Protein AF-A0AB74BWH3-F1 (afdb_monomer_lite)

pLDDT: mean 83.01, std 16.93, range [33.19, 96.19]

Organism: Aspergillus flavus (NCBI:txid5059)

Secondary structure (DSSP, 8-state):
---SSTTSTTS-S-HHHHHHHHHHHHHHHHHHHHHHHHHHHHHHHS-HHHHHHHHHHHHHHHHHHHT-TTTTS-HHHHHHHHHHTS-HHHHHHHHT-GGGHHHHHHHHHHHHHHHHHHHHHHHTS-----SS-HHHHHHHHHHHHHHHHHHHHHHHHHHHHTT-STHHHHHHHHHHHHHHHHHHHHHHHHTPPPPPSS--------

Sequence (206 aa):
MNRRQNTKQKAREYPSNQHEIKTFEAIATAFLILDSLALKTLQYKGDTEDAEKFEKLTKDYVDRIENDPLRNLRFTLRVSRFVSDLKLSDLLDLISRPVRTTYYWDAIYLRVNACYEAKDEEDSRYFTDDPPSDEEYAKKELRAIVEEVQKLDRHVRDADDKRYAGEKILQLKAMLGKLDGALAIACEYLGDEHKPLANWDTTDQQ

Radius of gyration: 20.0 Å; chains: 1; bounding box: 61×34×76 Å

Structure (mmCIF, N/CA/C/O backbone):
data_AF-A0AB74BWH3-F1
#
_entry.id   AF-A0AB74BWH3-F1
#
loop_
_atom_site.group_PDB
_atom_site.id
_atom_site.type_symbol
_atom_site.label_atom_id
_atom_site.label_alt_id
_atom_site.label_comp_id
_atom_site.label_asym_id
_atom_site.label_entity_id
_atom_site.label_seq_id
_atom_site.pdbx_PDB_ins_code
_atom_site.Cartn_x
_atom_site.Cartn_y
_atom_site.Cartn_z
_atom_site.occupancy
_atom_site.B_iso_or_equiv
_atom_site.auth_seq_id
_atom_site.auth_comp_id
_atom_site.auth_asym_id
_atom_site.auth_atom_id
_atom_site.pdbx_PDB_model_num
ATOM 1 N N . MET A 1 1 ? -0.143 -2.275 51.998 1.00 38.12 1 MET A N 1
ATOM 2 C CA . MET A 1 1 ? -0.154 -3.251 50.883 1.00 38.12 1 MET A CA 1
ATOM 3 C C . MET A 1 1 ? -1.354 -2.964 49.984 1.00 38.12 1 MET A C 1
ATOM 5 O O . MET A 1 1 ? -2.441 -3.375 50.336 1.00 38.12 1 MET A O 1
ATOM 9 N N . ASN A 1 2 ? -1.191 -2.246 48.866 1.00 39.94 2 ASN A N 1
ATOM 10 C CA . ASN A 1 2 ? -2.277 -1.967 47.904 1.00 39.94 2 ASN A CA 1
ATOM 11 C C . ASN A 1 2 ? -1.736 -2.030 46.466 1.00 39.94 2 ASN A C 1
ATOM 13 O O . ASN A 1 2 ? -1.577 -1.019 45.794 1.00 39.94 2 ASN A O 1
ATOM 17 N N . ARG A 1 3 ? -1.356 -3.232 46.010 1.00 38.06 3 ARG A N 1
ATOM 18 C CA . ARG A 1 3 ? -0.684 -3.422 44.707 1.00 38.06 3 ARG A CA 1
ATOM 19 C C . ARG A 1 3 ? -1.263 -4.555 43.852 1.00 38.06 3 ARG A C 1
ATOM 21 O O . ARG A 1 3 ? -0.552 -5.120 43.032 1.00 38.06 3 ARG A O 1
ATOM 28 N N . ARG A 1 4 ? -2.534 -4.930 44.053 1.00 42.22 4 ARG A N 1
ATOM 29 C CA . ARG A 1 4 ? -3.144 -6.079 43.346 1.00 42.22 4 ARG A CA 1
ATOM 30 C C . ARG A 1 4 ? -4.504 -5.835 42.680 1.00 42.22 4 ARG A C 1
ATOM 32 O O . ARG A 1 4 ? -5.093 -6.795 42.203 1.00 42.22 4 ARG A O 1
ATOM 39 N N . GLN A 1 5 ? -4.998 -4.597 42.591 1.00 41.81 5 GLN A N 1
ATOM 40 C CA . GLN A 1 5 ? -6.328 -4.342 42.004 1.00 41.81 5 GLN A CA 1
ATOM 41 C C . GLN A 1 5 ? -6.341 -3.683 40.611 1.00 41.81 5 GLN A C 1
ATOM 43 O O . GLN A 1 5 ? -7.367 -3.756 39.948 1.00 41.81 5 GLN A O 1
ATOM 48 N N . ASN A 1 6 ? -5.218 -3.174 40.085 1.00 41.81 6 ASN A N 1
ATOM 49 C CA . ASN A 1 6 ? -5.214 -2.480 38.780 1.00 41.81 6 ASN A CA 1
ATOM 50 C C . ASN A 1 6 ? -4.933 -3.355 37.544 1.00 41.81 6 ASN A C 1
ATOM 52 O O . ASN A 1 6 ? -4.977 -2.855 36.426 1.00 41.81 6 ASN A O 1
ATOM 56 N N . THR A 1 7 ? -4.679 -4.657 37.689 1.00 43.28 7 THR A N 1
ATOM 57 C CA . THR A 1 7 ? -4.380 -5.539 36.540 1.00 43.28 7 THR A CA 1
ATOM 58 C C . THR A 1 7 ? -5.598 -6.245 35.941 1.00 43.28 7 THR A C 1
ATOM 60 O O . THR A 1 7 ? -5.478 -6.827 34.870 1.00 43.28 7 THR A O 1
ATOM 63 N N . LYS A 1 8 ? -6.784 -6.171 36.564 1.00 43.62 8 LYS A N 1
ATOM 64 C CA . LYS A 1 8 ? -8.011 -6.813 36.043 1.00 43.62 8 LYS A CA 1
ATOM 65 C C . LYS A 1 8 ? -8.935 -5.890 35.236 1.00 43.62 8 LYS A C 1
ATOM 67 O O . LYS A 1 8 ? -9.913 -6.374 34.679 1.00 43.62 8 LYS A O 1
ATOM 72 N N . GLN A 1 9 ? -8.635 -4.594 35.130 1.00 41.62 9 GLN A N 1
ATOM 73 C CA . GLN A 1 9 ? -9.461 -3.645 34.365 1.00 41.62 9 GLN A CA 1
ATOM 74 C C . GLN A 1 9 ? -9.109 -3.546 32.871 1.00 41.62 9 GLN A C 1
ATOM 76 O O . GLN A 1 9 ? -9.912 -3.020 32.114 1.00 41.62 9 GLN A O 1
ATOM 81 N N . LYS A 1 10 ? -7.980 -4.110 32.415 1.00 45.25 10 LYS A N 1
ATOM 82 C CA . LYS A 1 10 ? -7.637 -4.166 30.978 1.00 45.25 10 LYS A CA 1
ATOM 83 C C . LYS A 1 10 ? -8.369 -5.265 30.185 1.00 45.25 10 LYS A C 1
ATOM 85 O O . LYS A 1 10 ? -8.183 -5.353 28.984 1.00 45.25 10 LYS A O 1
ATOM 90 N N . ALA A 1 11 ? -9.185 -6.102 30.830 1.00 41.62 11 ALA A N 1
ATOM 91 C CA . ALA A 1 11 ? -9.778 -7.298 30.217 1.00 41.62 11 ALA A CA 1
ATOM 92 C C . ALA A 1 11 ? -11.316 -7.249 30.154 1.00 41.62 11 ALA A C 1
ATOM 94 O O . ALA A 1 11 ? -11.990 -8.215 30.509 1.00 41.62 11 ALA A O 1
ATOM 95 N N . ARG A 1 12 ? -11.880 -6.104 29.754 1.00 43.78 12 ARG A N 1
ATOM 96 C CA . ARG A 1 12 ? -13.310 -5.975 29.421 1.00 43.78 12 ARG A CA 1
ATOM 97 C C . ARG A 1 12 ? -13.539 -5.096 28.189 1.00 43.78 12 ARG A C 1
ATOM 99 O O . ARG A 1 12 ? -14.506 -4.347 28.136 1.00 43.78 12 ARG A O 1
ATOM 106 N N . GLU A 1 13 ? -12.664 -5.190 27.194 1.00 46.91 13 GLU A N 1
ATOM 107 C CA . GLU A 1 13 ? -13.119 -4.915 25.831 1.00 46.91 13 GLU A CA 1
ATOM 108 C C . GLU A 1 13 ? -13.978 -6.109 25.409 1.00 46.91 13 GLU A C 1
ATOM 110 O O . GLU A 1 13 ? -13.592 -7.264 25.605 1.00 46.91 13 GLU A O 1
ATOM 115 N N . TYR A 1 14 ? -15.198 -5.838 24.946 1.00 43.91 14 TYR A N 1
ATOM 116 C CA . TYR A 1 14 ? -16.102 -6.879 24.468 1.00 43.91 14 TYR A CA 1
ATOM 117 C C . TYR A 1 14 ? -15.404 -7.685 23.358 1.00 43.91 14 TYR A C 1
ATOM 119 O O . TYR A 1 14 ? -14.711 -7.082 22.537 1.00 43.91 14 TYR A O 1
ATOM 127 N N . PRO A 1 15 ? -15.594 -9.017 23.277 1.00 52.78 15 PRO A N 1
ATOM 128 C CA . PRO A 1 15 ? -14.964 -9.853 22.249 1.00 52.78 15 PRO A CA 1
ATOM 129 C C . PRO A 1 15 ? -15.157 -9.326 20.816 1.00 52.78 15 PRO A C 1
ATOM 131 O O . PRO A 1 15 ? -14.276 -9.488 19.977 1.00 52.78 15 PRO A O 1
ATOM 134 N N . SER A 1 16 ? -16.273 -8.635 20.552 1.00 58.50 16 SER A N 1
ATOM 135 C CA . SER A 1 16 ? -16.568 -7.968 19.278 1.00 58.50 16 SER A CA 1
ATOM 136 C C . SER A 1 16 ? -15.540 -6.901 18.887 1.00 58.50 16 SER A C 1
ATOM 138 O O . SER A 1 16 ? -15.173 -6.821 17.719 1.00 58.50 16 SER A O 1
ATOM 140 N N . ASN A 1 17 ? -15.028 -6.129 19.851 1.00 72.88 17 ASN A N 1
ATOM 141 C CA . ASN A 1 17 ? -14.088 -5.037 19.585 1.00 72.88 17 ASN A CA 1
ATOM 142 C C . ASN A 1 17 ? -12.683 -5.568 19.295 1.00 72.88 17 ASN A C 1
ATOM 144 O O . ASN A 1 17 ? -11.938 -4.961 18.536 1.00 72.88 17 ASN A O 1
ATOM 148 N N . GLN A 1 18 ? -12.318 -6.726 19.854 1.00 84.25 18 GLN A N 1
ATOM 149 C CA . GLN A 1 18 ? -11.006 -7.321 19.604 1.00 84.25 18 GLN A CA 1
ATOM 150 C C . GLN A 1 18 ? -10.862 -7.791 18.150 1.00 84.25 18 GLN A C 1
ATOM 152 O O . GLN A 1 18 ? -9.780 -7.694 17.573 1.00 84.25 18 GLN A O 1
ATOM 157 N N . HIS A 1 19 ? -11.939 -8.307 17.554 1.00 88.25 19 HIS A N 1
ATOM 158 C CA . HIS A 1 19 ? -11.944 -8.682 16.141 1.00 88.25 19 HIS A CA 1
ATOM 159 C C . HIS A 1 19 ? -11.853 -7.455 15.232 1.00 88.25 19 HIS A C 1
ATOM 161 O O . HIS A 1 19 ? -11.051 -7.463 14.305 1.00 88.25 19 HIS A O 1
ATOM 167 N N . GLU A 1 20 ? -12.600 -6.396 15.545 1.00 90.62 20 GLU A N 1
ATOM 168 C CA . GLU A 1 20 ? -12.537 -5.126 14.818 1.00 90.62 20 GLU A CA 1
ATOM 169 C C . GLU A 1 20 ? -11.129 -4.506 14.869 1.00 90.62 20 GLU A C 1
ATOM 171 O O . GLU A 1 20 ? -10.563 -4.181 13.826 1.00 90.62 20 GLU A O 1
ATOM 176 N N . ILE A 1 21 ? -10.514 -4.439 16.057 1.00 92.25 21 ILE A N 1
ATOM 177 C CA . ILE A 1 21 ? -9.141 -3.935 16.224 1.00 92.25 21 ILE A CA 1
ATOM 178 C C . ILE A 1 21 ? -8.163 -4.738 15.364 1.00 92.25 21 ILE A C 1
ATOM 180 O O . ILE A 1 21 ? -7.384 -4.141 14.630 1.00 92.25 21 ILE A O 1
ATOM 184 N N . LYS A 1 22 ? -8.237 -6.075 15.378 1.00 94.06 22 LYS A N 1
ATOM 185 C CA . LYS A 1 22 ? -7.363 -6.921 14.547 1.00 94.06 22 LYS A CA 1
ATOM 186 C C . LYS A 1 22 ? -7.545 -6.685 13.050 1.00 94.06 22 LYS A C 1
ATOM 188 O O . LYS A 1 22 ? -6.567 -6.731 12.305 1.00 94.06 22 LYS A O 1
ATOM 193 N N . THR A 1 23 ? -8.773 -6.442 12.598 1.00 94.56 23 THR A N 1
ATOM 194 C CA . THR A 1 23 ? -9.023 -6.088 11.196 1.00 94.56 23 THR A CA 1
ATOM 195 C C . THR A 1 23 ? -8.384 -4.734 10.868 1.00 94.56 23 THR A C 1
ATOM 197 O O . THR A 1 23 ? -7.711 -4.617 9.845 1.00 94.56 23 THR A O 1
ATOM 200 N N . PHE A 1 24 ? -8.480 -3.733 11.749 1.00 94.19 24 PHE A N 1
ATOM 201 C CA . PHE A 1 24 ? -7.798 -2.447 11.547 1.00 94.19 24 PHE A CA 1
ATOM 202 C C . PHE A 1 24 ? -6.275 -2.553 11.601 1.00 94.19 24 PHE A C 1
ATOM 204 O O . PHE A 1 24 ? -5.603 -1.919 10.791 1.00 94.19 24 PHE A O 1
ATOM 211 N N . GLU A 1 25 ? -5.722 -3.377 12.491 1.00 96.19 25 GLU A N 1
ATOM 212 C CA . GLU A 1 25 ? -4.290 -3.685 12.518 1.00 96.19 25 GLU A CA 1
ATOM 213 C C . GLU A 1 25 ? -3.834 -4.300 11.186 1.00 96.19 25 GLU A C 1
ATOM 215 O O . GLU A 1 25 ? -2.784 -3.935 10.655 1.00 96.19 25 GLU A O 1
ATOM 220 N N . ALA A 1 26 ? -4.628 -5.197 10.598 1.00 95.75 26 ALA A N 1
ATOM 221 C CA . ALA A 1 26 ? -4.304 -5.805 9.311 1.00 95.75 26 ALA A CA 1
ATOM 222 C C . ALA A 1 26 ? -4.324 -4.780 8.159 1.00 95.75 26 ALA A C 1
ATOM 224 O O . ALA A 1 26 ? -3.380 -4.731 7.368 1.00 95.75 26 ALA A O 1
ATOM 225 N N . ILE A 1 27 ? -5.341 -3.910 8.110 1.00 95.31 27 ILE A N 1
ATOM 226 C CA . ILE A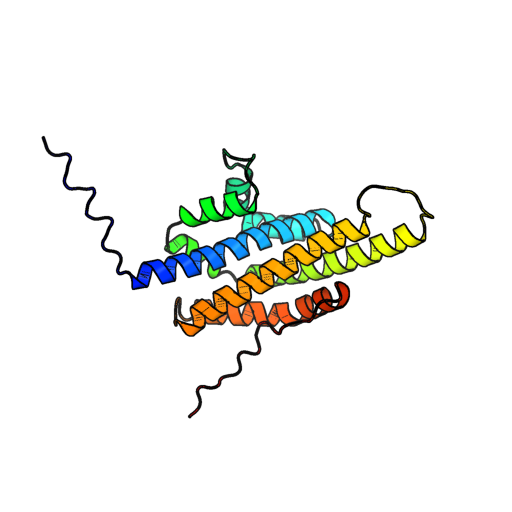 1 27 ? -5.424 -2.807 7.134 1.00 95.31 27 ILE A CA 1
ATOM 227 C C . ILE A 1 27 ? -4.231 -1.853 7.305 1.00 95.31 27 ILE A C 1
ATOM 229 O O . ILE A 1 27 ? -3.559 -1.512 6.332 1.00 95.31 27 ILE A O 1
ATOM 233 N N . ALA A 1 28 ? -3.927 -1.447 8.541 1.00 94.88 28 ALA A N 1
A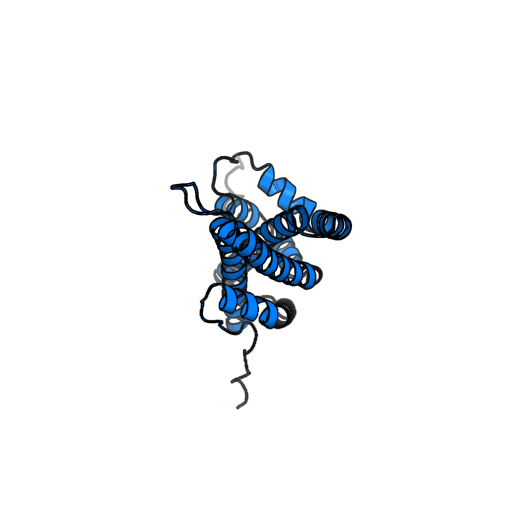TOM 234 C CA . ALA A 1 28 ? -2.819 -0.543 8.833 1.00 94.88 28 ALA A CA 1
ATOM 235 C C . ALA A 1 28 ? -1.453 -1.158 8.496 1.00 94.88 28 ALA A C 1
ATOM 237 O O . ALA A 1 28 ? -0.576 -0.469 7.975 1.00 94.88 28 ALA A O 1
ATOM 238 N N . THR A 1 29 ? -1.284 -2.459 8.739 1.00 96.12 29 THR A N 1
ATOM 239 C CA . THR A 1 29 ? -0.075 -3.201 8.359 1.00 96.12 29 THR A CA 1
ATOM 240 C C . THR A 1 29 ? 0.135 -3.160 6.848 1.00 96.12 29 THR A C 1
ATOM 242 O O . THR A 1 29 ? 1.227 -2.801 6.409 1.00 96.12 29 THR A O 1
ATOM 245 N N . ALA A 1 30 ? -0.901 -3.467 6.060 1.00 95.38 30 ALA A N 1
ATOM 246 C CA . ALA A 1 30 ? -0.820 -3.421 4.600 1.00 95.38 30 ALA A CA 1
ATOM 247 C C . ALA A 1 30 ? -0.467 -2.008 4.102 1.00 95.38 30 ALA A C 1
ATOM 249 O O . ALA A 1 30 ? 0.428 -1.848 3.274 1.00 95.38 30 ALA A O 1
ATOM 250 N N . PHE A 1 31 ? -1.086 -0.969 4.673 1.00 94.25 31 PHE A N 1
ATOM 251 C CA . PHE A 1 31 ? -0.758 0.417 4.336 1.00 94.25 31 PHE A CA 1
ATOM 252 C C . PHE A 1 31 ? 0.695 0.784 4.606 1.00 94.25 31 PHE A C 1
ATOM 254 O O . PHE A 1 31 ? 1.330 1.379 3.747 1.00 94.25 31 PHE A O 1
ATOM 261 N N . LEU A 1 32 ? 1.242 0.438 5.771 1.00 94.56 32 LEU A N 1
ATOM 262 C CA . LEU A 1 32 ? 2.620 0.807 6.108 1.00 94.56 32 LEU A CA 1
ATOM 263 C C . LEU A 1 32 ? 3.653 0.050 5.265 1.00 94.56 32 LEU A C 1
ATOM 265 O O . LEU A 1 32 ? 4.735 0.575 4.991 1.00 94.56 32 LEU A O 1
ATOM 269 N N . ILE A 1 33 ? 3.330 -1.169 4.827 1.00 95.19 33 ILE A N 1
ATOM 270 C CA . ILE A 1 33 ? 4.168 -1.892 3.867 1.00 95.19 33 ILE A CA 1
ATOM 271 C C . ILE A 1 33 ? 4.094 -1.211 2.496 1.00 95.19 33 ILE A C 1
ATOM 273 O O . ILE A 1 33 ? 5.144 -0.946 1.910 1.00 95.19 33 ILE A O 1
ATOM 277 N N . LEU A 1 34 ? 2.892 -0.868 2.019 1.00 94.69 34 LEU A N 1
ATOM 278 C CA . LEU A 1 34 ? 2.707 -0.119 0.772 1.00 94.69 34 LEU A CA 1
ATOM 279 C C . LEU A 1 34 ? 3.398 1.247 0.808 1.00 94.69 34 LEU A C 1
ATOM 281 O O . LEU A 1 34 ? 4.061 1.601 -0.1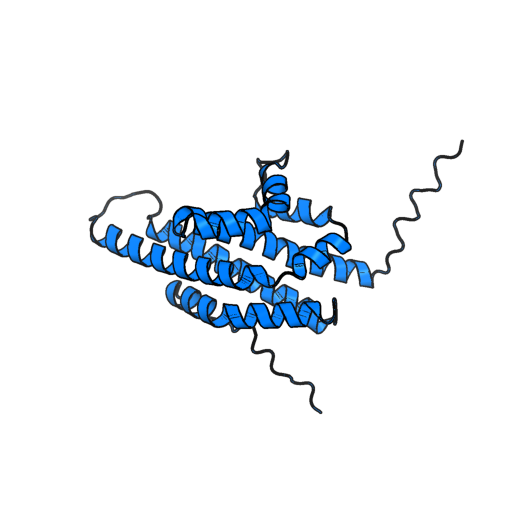59 1.00 94.69 34 LEU A O 1
ATOM 285 N N . ASP A 1 35 ? 3.324 1.970 1.926 1.00 94.50 35 ASP A N 1
ATOM 286 C CA . ASP A 1 35 ? 4.029 3.238 2.135 1.00 94.50 35 ASP A CA 1
ATOM 287 C C . ASP A 1 35 ? 5.542 3.051 1.963 1.00 94.50 35 ASP A C 1
ATOM 289 O O . ASP A 1 35 ? 6.185 3.797 1.228 1.00 94.50 35 ASP A O 1
ATOM 293 N N . SER A 1 36 ? 6.123 2.007 2.559 1.00 93.94 36 SER A N 1
ATOM 294 C CA . SER A 1 36 ? 7.552 1.724 2.384 1.00 93.94 36 SER A CA 1
ATOM 295 C C . SER A 1 36 ? 7.910 1.353 0.940 1.00 93.94 36 SER A C 1
ATOM 297 O O . SER A 1 36 ? 8.942 1.797 0.432 1.00 93.94 36 SER A O 1
ATOM 299 N N . LEU A 1 37 ? 7.080 0.550 0.267 1.00 94.31 37 LEU A N 1
ATOM 300 C CA . LEU A 1 37 ? 7.309 0.144 -1.124 1.00 94.31 37 LEU A CA 1
ATOM 301 C C . LEU A 1 37 ? 7.186 1.328 -2.092 1.00 94.31 37 LEU A C 1
ATOM 303 O O . LEU A 1 37 ? 8.028 1.481 -2.980 1.00 94.31 37 LEU A O 1
ATOM 307 N N . ALA A 1 38 ? 6.178 2.179 -1.906 1.00 94.62 38 ALA A N 1
ATOM 308 C CA . ALA A 1 38 ? 5.962 3.370 -2.714 1.00 94.62 38 ALA A CA 1
ATOM 309 C C . ALA A 1 38 ? 7.098 4.379 -2.522 1.00 94.62 38 ALA A C 1
ATOM 311 O O . ALA A 1 38 ? 7.679 4.820 -3.510 1.00 94.62 38 ALA A O 1
ATOM 312 N N . LEU A 1 39 ? 7.497 4.660 -1.276 1.00 94.31 39 LEU A N 1
ATOM 313 C CA . LEU A 1 39 ? 8.602 5.578 -0.992 1.00 94.31 39 LEU A CA 1
ATOM 314 C C . LEU A 1 39 ? 9.909 5.113 -1.648 1.00 94.31 39 LEU A C 1
ATOM 316 O O . LEU A 1 39 ? 10.558 5.896 -2.336 1.00 94.31 39 LEU A O 1
ATOM 320 N N . LYS A 1 40 ? 10.261 3.828 -1.509 1.00 93.25 40 LYS A N 1
ATOM 321 C CA . LYS A 1 40 ? 11.451 3.258 -2.164 1.00 93.25 40 LYS A CA 1
ATOM 322 C C . LYS A 1 40 ? 11.380 3.353 -3.682 1.00 93.25 40 LYS A C 1
ATOM 324 O O . 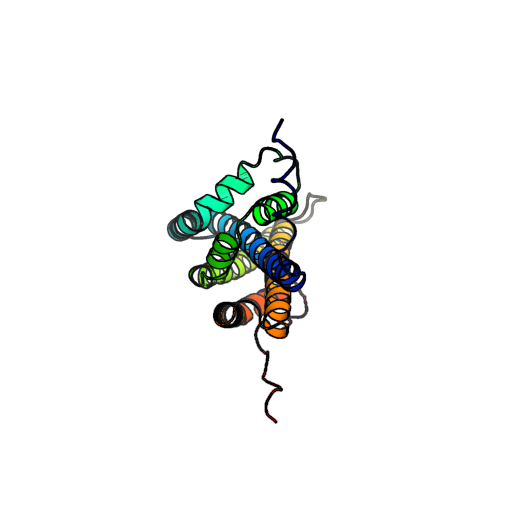LYS A 1 40 ? 12.382 3.634 -4.327 1.00 93.25 40 LYS A O 1
ATOM 329 N N . THR A 1 41 ? 10.199 3.121 -4.249 1.00 94.12 41 THR A N 1
ATOM 330 C CA . THR A 1 41 ? 9.989 3.211 -5.697 1.00 94.12 41 THR A CA 1
ATOM 331 C C . THR A 1 41 ? 10.169 4.642 -6.194 1.00 94.12 41 THR A C 1
ATOM 333 O O . THR A 1 41 ? 10.892 4.857 -7.163 1.00 94.12 41 THR A O 1
ATOM 336 N N . LEU A 1 42 ? 9.575 5.620 -5.508 1.00 93.88 42 LEU A N 1
ATOM 337 C CA . LEU A 1 42 ? 9.713 7.038 -5.840 1.00 93.88 42 LEU A CA 1
ATOM 338 C C . LEU A 1 42 ? 11.167 7.506 -5.708 1.00 93.88 42 LEU A C 1
ATOM 340 O O . LEU A 1 42 ? 11.663 8.188 -6.592 1.00 93.88 42 LEU A O 1
ATOM 344 N N . GLN A 1 43 ? 11.884 7.078 -4.668 1.00 93.19 43 GLN A N 1
ATOM 345 C CA . GLN A 1 43 ? 13.309 7.391 -4.507 1.00 93.19 43 GLN A CA 1
ATOM 346 C C . GLN A 1 43 ? 14.196 6.760 -5.591 1.00 93.19 43 GLN A C 1
ATOM 348 O O . GLN A 1 43 ? 15.268 7.283 -5.884 1.00 93.19 43 GLN A O 1
ATOM 353 N N . TYR A 1 44 ? 13.778 5.629 -6.162 1.00 89.56 44 TYR A N 1
ATOM 354 C CA . TYR A 1 44 ? 14.545 4.915 -7.179 1.00 89.56 44 TYR A CA 1
ATOM 355 C C . TYR A 1 44 ? 14.262 5.403 -8.611 1.00 89.56 44 TYR A C 1
ATOM 357 O O . TYR A 1 44 ? 15.193 5.509 -9.407 1.00 89.56 44 TYR A O 1
ATOM 365 N N . LYS A 1 45 ? 12.996 5.678 -8.955 1.00 88.31 45 LYS A N 1
ATOM 366 C CA . LYS A 1 45 ? 12.549 5.985 -10.334 1.00 88.31 45 LYS A CA 1
ATOM 367 C C . LYS A 1 45 ? 11.627 7.204 -10.454 1.00 88.31 45 LYS A C 1
ATOM 369 O O . LYS A 1 45 ? 11.299 7.589 -11.571 1.00 88.31 45 LYS A O 1
ATOM 374 N N . GLY A 1 46 ? 11.162 7.768 -9.342 1.00 87.25 46 GLY A N 1
ATOM 375 C CA . GLY A 1 46 ? 10.247 8.911 -9.331 1.00 87.25 46 GLY A CA 1
ATOM 376 C C . GLY A 1 46 ? 10.961 10.263 -9.345 1.00 87.25 46 GLY A C 1
ATOM 377 O O . GLY A 1 46 ? 12.190 10.345 -9.313 1.00 87.25 46 GLY A O 1
ATOM 378 N N . ASP A 1 47 ? 10.168 11.335 -9.369 1.00 90.88 47 ASP A N 1
ATOM 379 C CA . ASP A 1 47 ? 10.671 12.694 -9.169 1.00 90.88 47 ASP A CA 1
ATOM 380 C C . ASP A 1 47 ? 11.099 12.890 -7.703 1.00 90.88 47 ASP A C 1
ATOM 382 O O . ASP A 1 47 ? 10.408 12.466 -6.770 1.00 90.88 47 ASP A O 1
ATOM 386 N N . THR A 1 48 ? 12.229 13.570 -7.503 1.00 92.62 48 THR A N 1
ATOM 387 C CA . THR A 1 48 ? 12.721 13.978 -6.179 1.00 92.62 48 THR A CA 1
ATOM 388 C C . THR A 1 48 ? 11.650 14.731 -5.383 1.00 92.62 48 THR A C 1
ATOM 390 O O . THR A 1 48 ? 11.479 14.473 -4.193 1.00 92.62 48 THR A O 1
ATOM 393 N N . GLU A 1 49 ? 10.902 15.637 -6.019 1.00 93.06 49 GLU A N 1
ATOM 394 C CA . GLU A 1 49 ? 9.874 16.436 -5.347 1.00 93.06 49 GLU A CA 1
ATOM 395 C C . GLU A 1 49 ? 8.729 15.557 -4.822 1.00 93.06 49 GLU A C 1
ATOM 397 O O . GLU A 1 49 ? 8.269 15.735 -3.688 1.00 93.06 49 GLU A O 1
ATOM 402 N N . ASP A 1 50 ? 8.286 14.582 -5.614 1.00 90.19 50 ASP A N 1
ATOM 403 C CA . ASP A 1 50 ? 7.211 13.669 -5.222 1.00 90.19 50 ASP A CA 1
ATOM 404 C C . ASP A 1 50 ? 7.675 12.683 -4.149 1.00 90.19 50 ASP A C 1
ATOM 406 O O . ASP A 1 50 ? 6.938 12.433 -3.189 1.00 90.19 50 ASP A O 1
ATOM 410 N N . ALA A 1 51 ? 8.918 12.199 -4.239 1.00 93.06 51 ALA A N 1
ATOM 411 C CA . ALA A 1 51 ? 9.536 11.393 -3.192 1.00 93.06 51 ALA A CA 1
ATOM 412 C C . ALA A 1 51 ? 9.599 12.157 -1.856 1.00 93.06 51 ALA A C 1
ATOM 414 O O . ALA A 1 51 ? 9.190 11.621 -0.826 1.00 93.06 51 ALA A O 1
ATOM 415 N N . GLU A 1 52 ? 10.026 13.424 -1.862 1.00 94.31 52 GLU A N 1
ATOM 416 C CA . GLU A 1 52 ? 10.078 14.261 -0.656 1.00 94.31 52 GLU A CA 1
ATOM 417 C C . GLU A 1 52 ? 8.690 14.569 -0.080 1.00 94.31 52 GLU A C 1
ATOM 419 O O . GLU A 1 52 ? 8.502 14.576 1.144 1.00 94.31 52 GLU A O 1
ATOM 424 N N . LYS A 1 53 ? 7.705 14.870 -0.937 1.00 92.62 53 LYS A N 1
ATOM 425 C CA . LYS A 1 53 ? 6.316 15.090 -0.503 1.00 92.62 53 LYS A CA 1
ATOM 426 C C . LYS A 1 53 ? 5.760 13.835 0.153 1.00 92.62 53 LYS A C 1
ATOM 428 O O . LYS A 1 53 ? 5.154 13.934 1.221 1.00 92.62 53 LYS A O 1
ATOM 433 N N . PHE A 1 54 ? 5.980 12.675 -0.459 1.00 93.50 54 PHE A N 1
ATOM 434 C CA . PHE A 1 54 ? 5.506 11.410 0.076 1.00 93.50 54 PHE A CA 1
ATOM 435 C C . PHE A 1 54 ? 6.222 11.035 1.376 1.00 93.50 54 PHE A C 1
ATOM 437 O O . PHE A 1 54 ? 5.554 10.684 2.349 1.00 93.50 54 PHE A O 1
ATOM 444 N N . GLU A 1 55 ? 7.544 11.221 1.452 1.00 93.44 55 GLU A N 1
ATOM 445 C CA . GLU A 1 55 ? 8.311 11.000 2.681 1.00 93.44 55 GLU A CA 1
ATOM 446 C C . GLU A 1 55 ? 7.728 11.817 3.838 1.00 93.44 55 GLU A C 1
ATOM 448 O O . GLU A 1 55 ? 7.448 11.264 4.899 1.00 93.44 55 GLU A O 1
ATOM 453 N N . LYS A 1 56 ? 7.449 13.112 3.631 1.00 92.06 56 LYS A N 1
ATOM 454 C CA . LYS A 1 56 ? 6.839 13.980 4.657 1.00 92.06 56 LYS A CA 1
ATOM 455 C C . LYS A 1 56 ? 5.486 13.455 5.153 1.00 92.06 56 LYS A C 1
ATOM 457 O O . LYS A 1 56 ? 5.160 13.656 6.322 1.00 92.06 56 LYS A O 1
ATOM 462 N N . LEU A 1 57 ? 4.705 12.779 4.306 1.00 88.50 57 LEU A N 1
ATOM 463 C CA . LEU A 1 57 ? 3.406 12.208 4.684 1.00 88.50 57 LEU A CA 1
ATOM 464 C C . LEU A 1 57 ? 3.534 10.950 5.555 1.00 88.50 57 LEU A C 1
ATOM 466 O O . LEU A 1 57 ? 2.657 10.702 6.389 1.00 88.50 57 LEU A O 1
ATOM 470 N N . THR A 1 58 ? 4.592 10.159 5.358 1.00 89.56 58 THR A N 1
ATOM 471 C CA . THR A 1 58 ? 4.771 8.840 5.991 1.00 89.56 58 THR A CA 1
ATOM 472 C C . THR A 1 58 ? 5.859 8.816 7.070 1.00 89.56 58 THR A C 1
ATOM 474 O O . THR A 1 58 ? 5.988 7.815 7.782 1.00 89.56 58 THR A O 1
ATOM 477 N N . LYS A 1 59 ? 6.623 9.908 7.207 1.00 86.88 59 LYS A N 1
ATOM 478 C CA . LYS A 1 59 ? 7.861 10.010 7.990 1.00 86.88 59 LYS A CA 1
ATOM 479 C C . LYS A 1 59 ? 7.766 9.421 9.390 1.00 86.88 59 LYS A C 1
ATOM 481 O O . LYS A 1 59 ? 8.519 8.515 9.725 1.00 86.88 59 LYS A O 1
ATOM 486 N N . ASP A 1 60 ? 6.806 9.882 10.188 1.00 87.31 60 ASP A N 1
ATOM 487 C CA . ASP A 1 60 ? 6.709 9.505 11.603 1.00 87.31 60 ASP A CA 1
ATOM 488 C C . ASP A 1 60 ? 6.547 7.994 11.819 1.00 87.31 60 ASP A C 1
ATOM 490 O O . ASP A 1 60 ? 7.055 7.446 12.801 1.00 87.31 60 ASP A O 1
ATOM 494 N N . TYR A 1 61 ? 5.839 7.314 10.915 1.00 87.62 61 TYR A N 1
ATOM 495 C CA . TYR A 1 61 ? 5.612 5.874 10.995 1.00 87.62 61 TYR A CA 1
ATOM 496 C C . TYR A 1 61 ? 6.795 5.090 10.424 1.00 87.62 61 TYR A C 1
ATOM 498 O O . TYR A 1 61 ? 7.301 4.176 11.082 1.00 87.62 61 TYR A O 1
ATOM 506 N N . VAL A 1 62 ? 7.267 5.470 9.233 1.00 85.88 62 VAL A N 1
ATOM 507 C CA . VAL A 1 62 ? 8.375 4.790 8.547 1.00 85.88 62 VAL A CA 1
ATOM 508 C C . VAL A 1 62 ? 9.664 4.901 9.361 1.00 85.88 62 VAL A C 1
ATOM 510 O O . VAL A 1 62 ? 10.281 3.873 9.642 1.00 85.88 62 VAL A O 1
ATOM 513 N N . ASP A 1 63 ? 10.005 6.094 9.860 1.00 87.81 63 ASP A N 1
ATOM 514 C CA . ASP A 1 63 ? 11.218 6.322 10.653 1.00 87.81 63 ASP A CA 1
ATOM 515 C C . ASP A 1 63 ? 11.228 5.440 11.912 1.00 87.81 63 ASP A C 1
ATOM 517 O O . ASP A 1 63 ? 12.260 4.876 12.280 1.00 87.81 63 ASP A O 1
ATOM 521 N N . ARG A 1 64 ? 10.082 5.264 12.581 1.00 88.12 64 ARG A N 1
ATOM 522 C CA . ARG A 1 64 ? 9.990 4.407 13.776 1.00 88.12 64 ARG A CA 1
ATOM 523 C C . ARG A 1 64 ? 10.173 2.929 13.447 1.00 88.12 64 ARG A C 1
ATOM 525 O O . ARG A 1 64 ? 10.853 2.232 14.198 1.00 88.12 64 ARG A O 1
ATOM 532 N N . ILE A 1 65 ? 9.602 2.455 12.340 1.00 90.06 65 ILE A N 1
ATOM 533 C CA . ILE A 1 65 ? 9.735 1.057 11.906 1.00 90.06 65 ILE A CA 1
ATOM 534 C C . ILE A 1 65 ? 11.173 0.766 11.464 1.00 90.06 65 ILE A C 1
ATOM 536 O O . ILE A 1 65 ? 11.732 -0.282 11.804 1.00 90.06 65 ILE A O 1
ATOM 540 N N . GLU A 1 66 ? 11.795 1.677 10.717 1.00 84.75 66 GLU A N 1
ATOM 541 C CA . GLU A 1 66 ? 13.177 1.534 10.256 1.00 84.75 66 GLU A CA 1
ATOM 542 C C . GLU A 1 66 ? 14.182 1.581 11.406 1.00 84.75 66 GLU A C 1
ATOM 544 O O . GLU A 1 66 ? 15.159 0.826 11.407 1.00 84.75 66 GLU A O 1
ATOM 549 N N . ASN A 1 67 ? 13.899 2.393 12.426 1.00 85.81 67 ASN A N 1
ATOM 550 C CA . ASN A 1 67 ? 14.727 2.499 13.618 1.00 85.81 67 ASN A CA 1
ATOM 551 C C . ASN A 1 67 ? 14.368 1.502 14.736 1.00 85.81 67 ASN A C 1
ATOM 553 O O . ASN A 1 67 ? 14.946 1.606 15.819 1.00 85.81 67 ASN A O 1
ATOM 557 N N . ASP A 1 68 ? 13.494 0.517 14.481 1.00 85.06 68 ASP A N 1
ATOM 558 C CA . ASP A 1 68 ? 13.126 -0.526 15.451 1.00 85.06 68 ASP A CA 1
ATOM 559 C C . ASP A 1 68 ? 14.392 -1.196 16.031 1.00 85.06 68 ASP A C 1
ATOM 561 O O . ASP A 1 68 ? 15.270 -1.606 15.266 1.00 85.06 68 ASP A O 1
ATOM 565 N N . PRO A 1 69 ? 14.515 -1.347 17.363 1.00 84.81 69 PRO A N 1
ATOM 566 C CA . PRO A 1 69 ? 15.666 -1.996 17.998 1.00 84.81 69 PRO A CA 1
ATOM 567 C C . PRO A 1 69 ? 15.965 -3.415 17.486 1.00 84.81 69 PRO A C 1
ATOM 569 O O . PRO A 1 69 ? 17.089 -3.898 17.601 1.00 84.81 69 PRO A O 1
ATOM 572 N N . LEU A 1 70 ? 14.975 -4.092 16.904 1.00 87.06 70 LEU A N 1
ATOM 573 C CA . LEU A 1 70 ? 15.064 -5.438 16.350 1.00 87.06 70 LEU A CA 1
ATOM 574 C C . LEU A 1 70 ? 15.179 -5.415 14.817 1.00 87.06 70 LEU A C 1
ATOM 576 O O . LEU A 1 70 ? 14.499 -6.176 14.126 1.00 87.06 70 LEU A O 1
ATOM 580 N N . ARG A 1 71 ? 16.081 -4.584 14.274 1.00 83.81 71 ARG A N 1
ATOM 581 C CA . ARG A 1 71 ? 16.341 -4.446 12.819 1.00 83.81 71 ARG A CA 1
ATOM 582 C C . ARG A 1 71 ? 16.639 -5.762 12.096 1.00 83.81 71 ARG A C 1
ATOM 584 O O . ARG A 1 71 ? 16.384 -5.862 10.901 1.00 83.81 71 ARG A O 1
ATOM 591 N N . ASN A 1 72 ? 17.130 -6.766 12.823 1.00 86.06 72 ASN A N 1
ATOM 592 C CA . ASN A 1 72 ? 17.414 -8.105 12.299 1.00 86.06 72 ASN A CA 1
ATOM 593 C C . ASN A 1 72 ? 16.143 -8.904 11.950 1.00 86.06 72 ASN A C 1
ATOM 595 O O . ASN A 1 72 ? 16.221 -9.908 11.244 1.00 86.06 72 ASN A O 1
ATOM 599 N N . LEU A 1 73 ? 14.969 -8.494 12.443 1.00 88.44 73 LEU A N 1
ATOM 600 C CA . LEU A 1 73 ? 13.694 -9.094 12.058 1.00 88.44 73 LEU A CA 1
ATOM 601 C C . LEU A 1 73 ? 13.268 -8.631 10.662 1.00 88.44 73 LEU A C 1
ATOM 603 O O . LEU A 1 73 ? 13.503 -7.488 10.252 1.00 88.44 73 LEU A O 1
ATOM 607 N N . ARG A 1 74 ? 12.547 -9.515 9.959 1.00 89.88 74 ARG A N 1
ATOM 608 C CA . ARG A 1 74 ? 11.903 -9.196 8.676 1.00 89.88 74 ARG A CA 1
ATOM 609 C C . ARG A 1 74 ? 11.062 -7.926 8.815 1.00 89.88 74 ARG A C 1
ATOM 611 O O . ARG A 1 74 ? 10.359 -7.760 9.809 1.00 89.88 74 ARG A O 1
ATOM 618 N N . PHE A 1 75 ? 11.113 -7.058 7.804 1.00 89.06 75 PHE A N 1
ATOM 619 C CA . PHE A 1 75 ? 10.424 -5.763 7.822 1.00 89.06 75 PHE A CA 1
ATOM 620 C C . PHE A 1 75 ? 8.931 -5.897 8.152 1.00 89.06 75 PHE A C 1
ATOM 622 O O . PHE A 1 75 ? 8.445 -5.219 9.047 1.00 89.06 75 PHE A O 1
ATOM 629 N N . THR A 1 76 ? 8.237 -6.855 7.534 1.00 90.44 76 THR A N 1
ATOM 630 C CA . THR A 1 76 ? 6.812 -7.120 7.793 1.00 90.44 76 THR A CA 1
ATOM 631 C C . THR A 1 76 ? 6.516 -7.450 9.259 1.00 90.44 76 THR A C 1
ATOM 633 O O . THR A 1 76 ? 5.535 -6.961 9.806 1.00 90.44 76 THR A O 1
ATOM 636 N N . LEU A 1 77 ? 7.394 -8.197 9.940 1.00 90.81 77 LEU A N 1
ATOM 637 C CA . LEU A 1 77 ? 7.248 -8.492 11.371 1.00 90.81 77 LEU A CA 1
ATOM 638 C C . LEU A 1 77 ? 7.447 -7.248 12.242 1.00 90.81 77 LEU A C 1
ATOM 640 O O . LEU A 1 77 ? 6.787 -7.114 13.271 1.00 90.81 77 LEU A O 1
ATOM 644 N N . ARG A 1 78 ? 8.351 -6.344 11.846 1.00 93.56 78 ARG A N 1
ATOM 645 C CA . ARG A 1 78 ? 8.533 -5.057 12.532 1.00 93.56 78 ARG A CA 1
ATOM 646 C C . ARG A 1 78 ? 7.301 -4.170 12.374 1.00 93.56 78 ARG A C 1
ATOM 648 O O . ARG A 1 78 ? 6.831 -3.638 13.372 1.00 93.56 78 ARG A O 1
ATOM 655 N N . VAL A 1 79 ? 6.730 -4.099 11.168 1.00 94.00 79 VAL A N 1
ATOM 656 C CA . VAL A 1 79 ? 5.465 -3.386 10.922 1.00 94.00 79 VAL A CA 1
ATOM 657 C C . VAL A 1 79 ? 4.346 -3.957 11.792 1.00 94.00 79 VAL A C 1
ATOM 659 O O . VAL A 1 79 ? 3.718 -3.202 12.523 1.00 94.00 79 VAL A O 1
ATOM 662 N N . SER A 1 80 ? 4.125 -5.276 11.787 1.00 93.25 80 SER A N 1
ATOM 663 C CA . SER A 1 80 ? 3.048 -5.879 12.588 1.00 93.25 80 SER A CA 1
ATOM 664 C C . SER A 1 80 ? 3.201 -5.610 14.086 1.00 93.25 80 SER A C 1
ATOM 666 O O . SER A 1 80 ? 2.215 -5.318 14.755 1.00 93.25 80 SER A O 1
ATOM 668 N N . ARG A 1 81 ? 4.430 -5.668 14.618 1.00 92.50 81 ARG A N 1
ATOM 669 C CA . ARG A 1 81 ? 4.703 -5.326 16.023 1.00 92.50 81 ARG A CA 1
ATOM 670 C C . ARG A 1 81 ? 4.405 -3.857 16.307 1.00 92.50 81 ARG A C 1
ATOM 672 O O . ARG A 1 81 ? 3.681 -3.566 17.252 1.00 92.50 81 ARG A O 1
ATOM 679 N N . PHE A 1 82 ? 4.910 -2.960 15.461 1.00 93.81 82 PHE A N 1
ATOM 680 C CA . PHE A 1 82 ? 4.643 -1.530 15.569 1.00 93.81 82 PHE A CA 1
ATOM 681 C C . PHE A 1 82 ? 3.137 -1.236 15.584 1.00 93.81 82 PHE A C 1
ATOM 683 O O . PHE A 1 82 ? 2.658 -0.520 16.456 1.00 93.81 82 PHE A O 1
ATOM 690 N N . VAL A 1 83 ? 2.389 -1.840 14.659 1.00 95.00 83 VAL A N 1
ATOM 691 C CA . VAL A 1 83 ? 0.940 -1.661 14.534 1.00 95.00 83 VAL A CA 1
ATOM 692 C C . VAL A 1 83 ? 0.190 -2.198 15.754 1.00 95.00 83 VAL A C 1
ATOM 694 O O . VAL A 1 83 ? -0.723 -1.529 16.225 1.00 95.00 83 VAL A O 1
ATOM 697 N N . SER A 1 84 ? 0.598 -3.342 16.314 1.00 93.31 84 SER A N 1
ATOM 698 C CA . SER A 1 84 ? -0.039 -3.909 17.517 1.00 93.31 84 SER A CA 1
ATOM 699 C C . SER A 1 84 ? 0.126 -3.055 18.781 1.00 93.31 84 SER A C 1
ATOM 701 O O . SER A 1 84 ? -0.618 -3.221 19.747 1.00 93.31 84 SER A O 1
ATOM 703 N N . ASP A 1 85 ? 1.095 -2.135 18.781 1.00 92.62 85 ASP A N 1
ATOM 704 C CA . ASP A 1 85 ? 1.323 -1.192 19.878 1.00 92.62 85 ASP A CA 1
ATOM 705 C C . ASP A 1 85 ? 0.544 0.129 19.694 1.00 92.62 85 ASP A C 1
ATOM 707 O O . ASP A 1 85 ? 0.518 0.966 20.606 1.00 92.62 85 ASP A O 1
ATOM 711 N N . LEU A 1 86 ? -0.095 0.341 18.535 1.00 92.25 86 LEU A N 1
ATOM 712 C CA . LEU A 1 86 ? -0.878 1.544 18.253 1.00 92.25 86 LEU A CA 1
ATOM 713 C C . LEU A 1 86 ? -2.212 1.540 18.999 1.00 92.25 86 LEU A C 1
ATOM 715 O O . LEU A 1 86 ? -2.851 0.511 19.217 1.00 92.25 86 LEU A O 1
ATOM 719 N N . LYS A 1 87 ? -2.681 2.737 19.362 1.00 92.69 87 LYS A N 1
ATOM 720 C CA . LYS A 1 87 ? -4.040 2.898 19.884 1.00 92.69 87 LYS A CA 1
ATOM 721 C C . LYS A 1 87 ? -5.036 2.850 18.734 1.00 92.69 87 LYS A C 1
ATOM 723 O O . LYS A 1 87 ? -4.725 3.238 17.611 1.00 92.69 87 LYS A O 1
ATOM 728 N N . LEU A 1 88 ? -6.284 2.505 19.049 1.00 90.31 88 LEU A N 1
ATOM 729 C CA . LEU A 1 88 ? -7.380 2.518 18.078 1.00 90.31 88 LEU A CA 1
ATOM 730 C C . LEU A 1 88 ? -7.505 3.859 17.332 1.00 90.31 88 LEU A C 1
ATOM 732 O O . LEU A 1 88 ? -7.749 3.862 16.132 1.00 90.31 88 LEU A O 1
ATOM 736 N N . SER A 1 89 ? -7.301 4.995 18.008 1.00 89.50 89 SER A N 1
ATOM 737 C CA . SER A 1 89 ? -7.314 6.315 17.360 1.00 89.50 89 SER A CA 1
ATOM 738 C C . SER A 1 89 ? -6.262 6.446 16.260 1.00 89.50 89 SER A C 1
ATOM 740 O O . SER A 1 89 ? -6.551 7.007 15.209 1.00 89.50 89 SER A O 1
ATOM 742 N N . ASP A 1 90 ? -5.068 5.908 16.499 1.00 90.62 90 ASP A N 1
ATOM 743 C CA . ASP A 1 90 ? -3.931 6.009 15.586 1.00 90.62 90 ASP A CA 1
ATOM 744 C C . ASP A 1 90 ? -4.129 5.058 14.398 1.00 90.62 90 ASP A C 1
ATOM 746 O O . ASP A 1 90 ? -3.875 5.430 13.256 1.00 90.62 90 ASP A O 1
ATOM 750 N N . LEU A 1 91 ? -4.683 3.863 14.649 1.00 92.19 91 LEU A N 1
ATOM 751 C CA . LEU A 1 91 ? -5.122 2.940 13.598 1.00 92.19 91 LEU A CA 1
ATOM 752 C C . LEU A 1 91 ? -6.176 3.595 12.695 1.00 92.19 91 LEU A C 1
ATOM 754 O O . LEU A 1 91 ? -6.052 3.564 11.473 1.00 92.19 91 LEU A O 1
ATOM 758 N N . LEU A 1 92 ? -7.197 4.218 13.290 1.00 89.31 92 LEU A N 1
ATOM 759 C CA . LEU A 1 92 ? -8.276 4.874 12.551 1.00 89.31 92 LEU A CA 1
ATOM 760 C C . LEU A 1 92 ? -7.792 6.090 11.749 1.00 89.31 92 LEU A C 1
ATOM 762 O O . LEU A 1 92 ? -8.284 6.306 10.641 1.00 89.31 92 LEU A O 1
ATOM 766 N N . ASP A 1 93 ? -6.848 6.869 12.284 1.00 87.88 93 ASP A N 1
ATOM 767 C CA . ASP A 1 93 ? -6.204 7.962 11.549 1.00 87.88 93 ASP A CA 1
ATOM 768 C C . ASP A 1 93 ? -5.432 7.414 10.346 1.00 87.88 93 ASP A C 1
ATOM 770 O O . ASP A 1 93 ? -5.646 7.857 9.214 1.00 87.88 93 ASP A O 1
ATOM 774 N N . LEU A 1 94 ? -4.614 6.382 10.570 1.00 88.56 94 LEU A N 1
ATOM 775 C CA . LEU A 1 94 ? -3.812 5.757 9.530 1.00 88.56 94 LEU A CA 1
ATOM 776 C C . LEU A 1 94 ? -4.688 5.210 8.404 1.00 88.56 94 LEU A C 1
ATOM 778 O O . LEU A 1 94 ? -4.375 5.455 7.250 1.00 88.56 94 LEU A O 1
ATOM 782 N N . ILE A 1 95 ? -5.812 4.551 8.673 1.00 88.12 95 ILE A N 1
ATOM 783 C CA . ILE A 1 95 ? -6.661 4.017 7.591 1.00 88.12 95 ILE A CA 1
ATOM 784 C C . ILE A 1 95 ? -7.538 5.077 6.898 1.00 88.12 95 ILE A C 1
ATOM 786 O O . ILE A 1 95 ? -8.192 4.771 5.909 1.00 88.12 95 ILE A O 1
ATOM 790 N N . SER A 1 96 ? -7.571 6.323 7.380 1.00 77.81 96 SER A N 1
ATOM 791 C CA . SER A 1 96 ? -8.485 7.364 6.874 1.00 77.81 96 SER A CA 1
ATOM 792 C C . SER A 1 96 ? -7.897 8.301 5.811 1.00 77.81 96 SER A C 1
ATOM 794 O O . SER A 1 96 ? -8.560 9.255 5.412 1.00 77.81 96 SER A O 1
ATOM 796 N N . ARG A 1 97 ? -6.657 8.080 5.346 1.00 68.75 97 ARG A N 1
ATOM 797 C CA . ARG A 1 97 ? -5.941 9.048 4.487 1.00 68.75 97 ARG A CA 1
ATOM 798 C C . ARG A 1 97 ? -5.965 8.679 2.991 1.00 68.75 97 ARG A C 1
ATOM 800 O O . ARG A 1 97 ? -5.101 7.909 2.565 1.00 68.75 97 ARG A O 1
ATOM 807 N N . PRO A 1 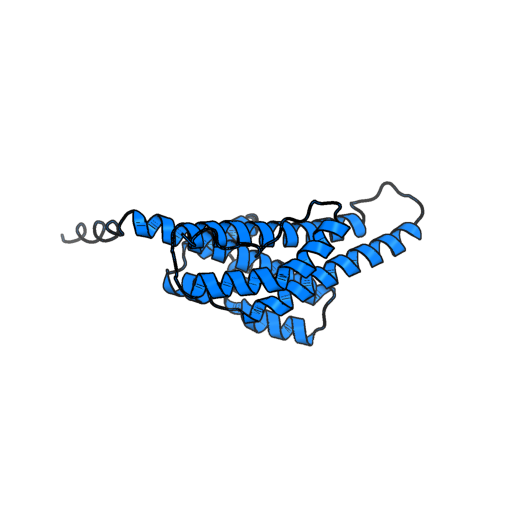98 ? -6.843 9.287 2.164 1.00 62.41 98 PRO A N 1
ATOM 808 C CA . PRO A 1 98 ? -6.918 9.039 0.718 1.00 62.41 98 PRO A CA 1
ATOM 809 C C . PRO A 1 98 ? -5.795 9.694 -0.105 1.00 62.41 98 PRO A C 1
ATOM 811 O O . PRO A 1 98 ? -5.609 9.336 -1.266 1.00 62.41 98 PRO A O 1
ATOM 814 N N . VAL A 1 99 ? -5.022 10.623 0.475 1.00 67.31 99 VAL A N 1
ATOM 815 C CA . VAL A 1 99 ? -3.927 11.348 -0.212 1.00 67.31 99 VAL A CA 1
ATOM 816 C C . VAL A 1 99 ? -2.881 10.400 -0.817 1.00 67.31 99 VAL A C 1
ATOM 818 O O . VAL A 1 99 ? -2.233 10.740 -1.799 1.00 67.31 99 VAL A O 1
ATOM 821 N N . ARG A 1 100 ? -2.744 9.187 -0.272 1.00 82.38 100 ARG A N 1
ATOM 822 C CA . ARG A 1 100 ? -1.728 8.213 -0.692 1.00 82.38 100 ARG A CA 1
ATOM 823 C C . ARG A 1 100 ? -2.054 7.480 -1.997 1.00 82.38 100 ARG A C 1
ATOM 825 O O . ARG A 1 100 ? -1.150 6.938 -2.616 1.00 82.38 100 ARG A O 1
ATOM 832 N N . THR A 1 101 ? -3.311 7.521 -2.451 1.00 87.81 101 THR A N 1
ATOM 833 C CA . THR A 1 101 ? -3.775 6.783 -3.642 1.00 87.81 101 THR A CA 1
ATOM 834 C C . THR A 1 101 ? -2.945 7.086 -4.888 1.00 87.81 101 THR A C 1
ATOM 836 O O . THR A 1 101 ? -2.546 6.163 -5.588 1.00 87.81 101 THR A O 1
ATOM 839 N N . THR A 1 102 ? -2.675 8.368 -5.156 1.00 91.75 102 THR A N 1
ATOM 840 C CA . THR A 1 102 ? -1.916 8.791 -6.342 1.00 91.75 102 THR A CA 1
ATOM 841 C C . THR A 1 102 ? -0.497 8.231 -6.314 1.00 91.75 102 THR A C 1
ATOM 843 O O . THR A 1 102 ? -0.067 7.632 -7.285 1.00 91.75 102 THR A O 1
ATOM 846 N N . TYR A 1 103 ? 0.179 8.292 -5.166 1.00 93.38 103 TYR A N 1
ATOM 847 C CA . TYR A 1 103 ? 1.541 7.773 -5.027 1.00 93.38 103 TYR A CA 1
ATOM 848 C C . TYR A 1 103 ? 1.625 6.247 -5.169 1.00 93.38 103 TYR A C 1
ATOM 850 O O . TYR A 1 103 ? 2.615 5.728 -5.677 1.00 93.38 103 TYR A O 1
ATOM 858 N N . TYR A 1 104 ? 0.600 5.506 -4.736 1.00 93.88 104 TYR A N 1
ATOM 859 C CA . TYR A 1 104 ? 0.545 4.057 -4.965 1.00 93.88 104 TYR A CA 1
ATOM 860 C C . TYR A 1 104 ? 0.329 3.723 -6.439 1.00 93.88 104 TYR A C 1
ATOM 862 O O . TYR A 1 104 ? 0.961 2.804 -6.954 1.00 93.88 104 TYR A O 1
ATOM 870 N N . TRP A 1 105 ? -0.546 4.476 -7.108 1.00 94.38 105 TRP A N 1
ATOM 871 C CA . TRP A 1 105 ? -0.747 4.391 -8.551 1.00 94.38 105 TRP A CA 1
ATOM 872 C C . TRP A 1 105 ? 0.580 4.652 -9.279 1.00 94.38 105 TRP A C 1
ATOM 874 O O . TRP A 1 105 ? 1.043 3.771 -10.000 1.00 94.38 105 TRP A O 1
ATOM 884 N N . ASP A 1 106 ? 1.259 5.764 -8.983 1.00 93.88 106 ASP A N 1
ATOM 885 C CA . ASP A 1 106 ? 2.568 6.109 -9.555 1.00 93.88 106 ASP A CA 1
ATOM 886 C C . ASP A 1 106 ? 3.608 5.010 -9.322 1.00 93.88 106 ASP A C 1
ATOM 888 O O . ASP A 1 106 ? 4.291 4.588 -10.254 1.00 93.88 106 ASP A O 1
ATOM 892 N N . ALA A 1 107 ? 3.703 4.490 -8.095 1.00 94.50 107 ALA A N 1
ATOM 893 C CA . ALA A 1 107 ? 4.645 3.426 -7.770 1.00 94.50 107 ALA A CA 1
ATOM 894 C C . ALA A 1 107 ? 4.419 2.169 -8.627 1.00 94.50 107 ALA A C 1
ATOM 896 O O . ALA A 1 107 ? 5.386 1.557 -9.078 1.00 94.50 107 ALA A O 1
ATOM 897 N N . ILE A 1 108 ? 3.164 1.800 -8.900 1.00 95.69 108 ILE A N 1
ATOM 898 C CA . ILE A 1 108 ? 2.857 0.674 -9.788 1.00 95.69 108 ILE A CA 1
ATOM 899 C C . ILE A 1 108 ? 3.373 0.948 -11.209 1.00 95.69 108 ILE A C 1
ATOM 901 O O . ILE A 1 108 ? 4.109 0.119 -11.748 1.00 95.69 108 ILE A O 1
ATOM 905 N N . TYR A 1 109 ? 3.058 2.106 -11.801 1.00 95.38 109 TYR A N 1
ATOM 906 C CA . TYR A 1 109 ? 3.518 2.437 -13.160 1.00 95.38 109 TYR A CA 1
ATOM 907 C C . TYR A 1 109 ? 5.038 2.518 -13.260 1.00 95.38 109 TYR A C 1
ATOM 909 O O . TYR A 1 109 ? 5.621 1.964 -14.190 1.00 95.38 109 TYR A O 1
ATOM 917 N N . LEU A 1 110 ? 5.690 3.162 -12.292 1.00 94.69 110 LEU A N 1
ATOM 918 C CA . LEU A 1 110 ? 7.146 3.276 -12.259 1.00 94.69 110 LEU A CA 1
ATOM 919 C C . LEU A 1 110 ? 7.815 1.902 -12.176 1.00 94.69 110 LEU A C 1
ATOM 921 O O . LEU A 1 110 ? 8.843 1.684 -12.817 1.00 94.69 110 LEU A O 1
ATOM 925 N N . ARG A 1 111 ? 7.232 0.949 -11.436 1.00 94.06 111 ARG A N 1
ATOM 926 C CA . ARG A 1 111 ? 7.745 -0.426 -11.392 1.00 94.06 111 ARG A CA 1
ATOM 927 C C . ARG A 1 111 ? 7.509 -1.198 -12.677 1.00 94.06 111 ARG A C 1
ATOM 929 O O . ARG A 1 111 ? 8.425 -1.891 -13.106 1.00 94.06 111 ARG A O 1
ATOM 936 N N . VAL A 1 112 ? 6.345 -1.060 -13.307 1.00 94.12 112 VAL A N 1
ATOM 937 C CA . VAL A 1 112 ? 6.093 -1.653 -14.629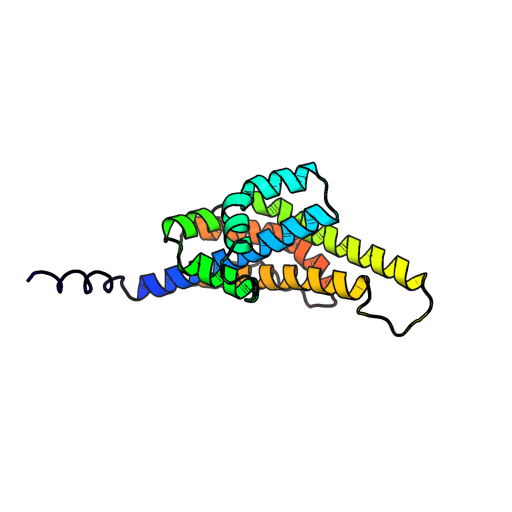 1.00 94.12 112 VAL A CA 1
ATOM 938 C C . VAL A 1 112 ? 7.110 -1.127 -15.651 1.00 94.12 112 VAL A C 1
ATOM 940 O O . VAL A 1 112 ? 7.752 -1.921 -16.333 1.00 94.12 112 VAL A O 1
ATOM 943 N N . ASN A 1 113 ? 7.347 0.188 -15.684 1.00 92.44 113 ASN A N 1
ATOM 944 C CA . ASN A 1 113 ? 8.345 0.802 -16.566 1.00 92.44 113 ASN A CA 1
ATOM 945 C C . ASN A 1 113 ? 9.766 0.301 -16.278 1.00 92.44 113 ASN A C 1
ATOM 947 O O . ASN A 1 113 ? 10.483 -0.058 -17.206 1.00 92.44 113 ASN A O 1
ATOM 951 N N . ALA A 1 114 ? 10.155 0.200 -15.003 1.00 89.31 114 ALA A N 1
ATOM 952 C CA . ALA A 1 114 ? 11.462 -0.336 -14.631 1.00 89.31 114 ALA A CA 1
ATOM 953 C C . ALA A 1 114 ? 11.660 -1.791 -15.092 1.00 89.31 114 ALA A C 1
ATOM 955 O O . ALA A 1 114 ? 12.776 -2.172 -15.431 1.00 89.31 114 ALA A O 1
ATOM 956 N N . CYS A 1 115 ? 10.595 -2.599 -15.129 1.00 89.06 115 CYS A N 1
ATOM 957 C CA . CYS A 1 115 ? 10.683 -3.956 -15.658 1.00 89.06 115 CYS A CA 1
ATOM 958 C C . CYS A 1 115 ? 10.903 -3.967 -17.182 1.00 89.06 115 CYS A C 1
ATOM 960 O O . CYS A 1 115 ? 11.696 -4.773 -17.662 1.00 89.06 115 CYS A O 1
ATOM 962 N N . TYR A 1 116 ? 10.247 -3.071 -17.932 1.00 88.56 116 TYR A N 1
ATOM 963 C CA . TYR A 1 116 ? 10.485 -2.929 -19.374 1.00 88.56 116 TYR A CA 1
ATOM 964 C C . TYR A 1 116 ? 11.925 -2.497 -19.676 1.00 88.56 116 TYR A C 1
ATOM 966 O O . TYR A 1 116 ? 12.585 -3.123 -20.498 1.00 88.56 116 TYR A O 1
ATOM 974 N N . GLU A 1 117 ? 12.428 -1.481 -18.971 1.00 87.56 117 GLU A N 1
ATOM 975 C CA . GLU A 1 117 ? 13.805 -0.994 -19.140 1.00 87.56 117 GLU A CA 1
ATOM 976 C C . GLU A 1 117 ? 14.838 -2.094 -18.858 1.00 87.56 117 GLU A C 1
ATOM 978 O O . GLU A 1 117 ? 15.770 -2.284 -19.635 1.00 87.56 117 GLU A O 1
ATOM 983 N N . ALA A 1 118 ? 14.650 -2.863 -17.780 1.00 84.19 118 ALA A N 1
ATOM 984 C CA . ALA A 1 118 ? 15.560 -3.949 -17.429 1.00 84.19 118 ALA A CA 1
ATOM 985 C C . ALA A 1 118 ? 15.581 -5.067 -18.486 1.00 84.19 118 ALA A C 1
ATOM 987 O O . ALA A 1 118 ? 16.642 -5.608 -18.796 1.00 84.19 118 ALA A O 1
ATOM 988 N N . LYS A 1 119 ? 14.424 -5.377 -19.084 1.00 78.75 119 LYS A N 1
ATOM 989 C CA . LYS A 1 119 ? 14.323 -6.355 -20.171 1.00 78.75 119 LYS A CA 1
ATOM 990 C C . LYS A 1 119 ? 15.083 -5.904 -21.424 1.00 78.75 119 LYS A C 1
ATOM 992 O O . LYS A 1 119 ? 15.830 -6.695 -21.995 1.00 78.75 119 LYS A O 1
ATOM 997 N N . ASP A 1 120 ? 14.932 -4.640 -21.819 1.00 73.00 120 ASP A N 1
ATOM 998 C CA . ASP A 1 120 ? 15.642 -4.076 -22.975 1.00 73.00 120 ASP A CA 1
ATOM 999 C C . ASP A 1 120 ? 17.170 -4.074 -22.758 1.00 73.00 120 ASP A C 1
ATOM 1001 O O . ASP A 1 120 ? 17.948 -4.295 -23.691 1.00 73.00 120 ASP A O 1
ATOM 1005 N N . GLU A 1 121 ? 17.619 -3.863 -21.516 1.00 66.25 121 GLU A N 1
ATOM 1006 C CA . GLU A 1 121 ? 19.034 -3.947 -21.153 1.00 66.25 121 GLU A CA 1
ATOM 1007 C C . GLU A 1 121 ? 19.570 -5.387 -21.156 1.00 66.25 121 GLU A C 1
ATOM 1009 O O . GLU A 1 121 ? 20.705 -5.606 -21.583 1.00 66.25 121 GLU A O 1
ATOM 1014 N N . GLU A 1 122 ? 18.791 -6.377 -20.725 1.00 59.75 122 GLU A N 1
ATOM 1015 C CA . GLU A 1 122 ? 19.187 -7.793 -20.747 1.00 59.75 122 GLU A CA 1
ATOM 1016 C C . GLU A 1 122 ? 19.248 -8.368 -22.162 1.00 59.75 122 GLU A C 1
ATOM 1018 O O . GLU A 1 122 ? 20.214 -9.058 -22.491 1.00 59.75 122 GLU A O 1
ATOM 1023 N N . ASP A 1 123 ? 18.314 -8.000 -23.042 1.00 58.09 123 ASP A N 1
ATOM 1024 C CA . ASP A 1 123 ? 18.359 -8.383 -24.460 1.00 58.09 123 ASP A CA 1
ATOM 1025 C C . ASP A 1 123 ? 19.630 -7.846 -25.162 1.00 58.09 123 ASP A C 1
ATOM 1027 O O . ASP A 1 123 ? 20.080 -8.393 -26.176 1.00 58.09 123 ASP A O 1
ATOM 1031 N N . SER A 1 124 ? 20.268 -6.811 -24.597 1.00 58.75 124 SER A N 1
ATOM 1032 C CA . SER A 1 124 ? 21.563 -6.285 -25.054 1.00 58.75 124 SER A CA 1
ATOM 1033 C C . SER A 1 124 ? 22.790 -7.010 -24.464 1.00 58.75 124 SER A C 1
ATOM 1035 O O . SER A 1 124 ? 23.895 -6.893 -25.008 1.00 58.75 124 SER A O 1
ATOM 1037 N N . ARG A 1 125 ? 22.618 -7.788 -23.385 1.00 58.91 125 ARG A N 1
ATOM 1038 C CA . ARG A 1 125 ? 23.675 -8.513 -22.660 1.00 58.91 125 ARG A CA 1
ATOM 1039 C C . ARG A 1 125 ? 23.552 -10.021 -22.932 1.00 58.91 125 ARG A C 1
ATOM 1041 O O . ARG A 1 125 ? 22.867 -10.756 -22.232 1.00 58.91 125 ARG A O 1
ATOM 1048 N N . TYR A 1 126 ? 24.253 -10.515 -23.952 1.00 53.47 126 TYR A N 1
ATOM 1049 C CA . TYR A 1 126 ? 24.327 -11.954 -24.241 1.00 53.47 126 TYR A CA 1
ATOM 1050 C C . TYR A 1 126 ? 24.995 -12.743 -23.088 1.00 53.47 126 TYR A C 1
ATOM 1052 O O . TYR A 1 126 ? 26.209 -12.673 -22.926 1.00 53.47 126 TYR A O 1
ATOM 1060 N N . PHE A 1 127 ? 24.177 -13.526 -22.371 1.00 54.56 127 PHE A N 1
ATOM 1061 C CA . PHE A 1 127 ? 24.460 -14.728 -21.561 1.00 54.56 127 PHE A CA 1
ATOM 1062 C C . PHE A 1 127 ? 25.693 -14.750 -20.633 1.00 54.56 127 PHE A C 1
ATOM 1064 O O . PHE A 1 127 ? 26.806 -15.030 -21.079 1.00 54.56 127 PHE A O 1
ATOM 1071 N N . THR A 1 128 ? 25.438 -14.716 -19.321 1.00 55.09 128 THR A N 1
ATOM 1072 C CA . THR A 1 128 ? 26.295 -15.301 -18.268 1.00 55.09 128 THR A CA 1
ATOM 1073 C C . THR A 1 128 ? 25.450 -15.866 -17.112 1.00 55.09 128 THR A C 1
ATOM 1075 O O . THR A 1 128 ? 24.326 -15.421 -16.891 1.00 55.09 128 THR A O 1
ATOM 1078 N N . ASP A 1 129 ? 25.983 -16.881 -16.409 1.00 55.81 129 ASP A N 1
ATOM 1079 C CA . ASP A 1 129 ? 25.414 -17.536 -15.207 1.00 55.81 129 ASP A CA 1
ATOM 1080 C C . ASP A 1 129 ? 25.428 -16.583 -13.990 1.00 55.81 129 ASP A C 1
ATOM 1082 O O . ASP A 1 129 ? 26.179 -16.774 -13.029 1.00 55.81 129 ASP A O 1
ATOM 1086 N N . ASP A 1 130 ? 24.641 -15.514 -14.059 1.00 55.88 130 ASP A N 1
ATOM 1087 C CA . ASP A 1 130 ? 24.715 -14.387 -13.131 1.00 55.88 130 ASP A CA 1
ATOM 1088 C C . ASP A 1 130 ? 23.589 -14.366 -12.071 1.00 55.88 130 ASP A C 1
ATOM 1090 O O . ASP A 1 130 ? 22.588 -15.079 -12.197 1.00 55.88 130 ASP A O 1
ATOM 1094 N N . PRO A 1 131 ? 23.773 -13.601 -10.966 1.00 55.19 131 PRO A N 1
ATOM 1095 C CA . PRO A 1 131 ? 22.743 -13.296 -9.958 1.00 55.19 131 PRO A CA 1
ATOM 1096 C C . PRO A 1 131 ? 21.392 -12.883 -10.572 1.00 55.19 131 PRO A C 1
ATOM 1098 O O . PRO A 1 131 ? 21.359 -12.544 -11.752 1.00 55.19 131 PRO A O 1
ATOM 1101 N N . PRO A 1 132 ? 20.283 -12.881 -9.788 1.00 62.12 132 PRO A N 1
ATOM 1102 C CA . PRO A 1 132 ? 18.956 -12.567 -10.315 1.00 62.12 132 PRO A CA 1
ATOM 1103 C C . PRO A 1 132 ? 19.009 -11.303 -11.157 1.00 62.12 132 PRO A C 1
ATOM 1105 O O . PRO A 1 132 ? 19.562 -10.289 -10.718 1.00 62.12 132 PRO A O 1
ATOM 1108 N N . SER A 1 133 ? 18.475 -11.426 -12.364 1.00 74.81 133 SER A N 1
ATOM 1109 C CA . SER A 1 133 ? 18.583 -10.407 -13.389 1.00 74.81 133 SER A CA 1
ATOM 1110 C C . SER A 1 133 ? 17.904 -9.109 -12.925 1.00 74.81 133 SER A C 1
ATOM 1112 O O . SER A 1 133 ? 17.053 -9.124 -12.021 1.00 74.81 133 SER A O 1
ATOM 1114 N N . ASP A 1 134 ? 18.306 -7.966 -13.484 1.00 78.81 134 ASP A N 1
ATOM 1115 C CA . ASP A 1 134 ? 17.725 -6.668 -13.116 1.00 78.81 134 ASP A CA 1
ATOM 1116 C C . ASP A 1 134 ? 16.191 -6.703 -13.333 1.00 78.81 134 ASP A C 1
ATOM 1118 O O . ASP A 1 134 ? 15.419 -6.148 -12.538 1.00 78.81 134 ASP A O 1
ATOM 1122 N N . GLU A 1 135 ? 15.736 -7.469 -14.334 1.00 82.38 135 GLU A N 1
ATOM 1123 C CA . GLU A 1 135 ? 14.325 -7.740 -14.609 1.00 82.38 135 GLU A CA 1
ATOM 1124 C C . GLU A 1 135 ? 13.659 -8.590 -13.510 1.00 82.38 135 GLU A C 1
ATOM 1126 O O . GLU A 1 135 ? 12.558 -8.264 -13.049 1.00 82.38 135 GLU A O 1
ATOM 1131 N N . GLU A 1 136 ? 14.304 -9.665 -13.041 1.00 85.88 136 GLU A N 1
ATOM 1132 C CA . GLU A 1 136 ? 13.777 -10.502 -11.953 1.00 85.88 136 GLU A CA 1
ATOM 1133 C C . GLU A 1 136 ? 13.614 -9.714 -10.649 1.00 85.88 136 GLU A C 1
ATOM 1135 O O . GLU A 1 136 ? 12.620 -9.886 -9.925 1.00 85.88 136 GLU A O 1
ATOM 1140 N N . TYR A 1 137 ? 14.566 -8.829 -10.347 1.00 85.81 137 TYR A N 1
ATOM 1141 C CA . TYR A 1 137 ? 14.482 -7.956 -9.184 1.00 85.81 137 TYR A CA 1
ATOM 1142 C C . TYR A 1 137 ? 13.310 -6.973 -9.306 1.00 85.81 137 TYR A C 1
ATOM 1144 O O . TYR A 1 137 ? 12.490 -6.882 -8.385 1.00 85.81 137 TYR A O 1
ATOM 1152 N N . ALA A 1 138 ? 13.166 -6.308 -10.456 1.00 85.94 138 ALA A N 1
ATOM 1153 C CA . ALA A 1 138 ? 12.064 -5.381 -10.708 1.00 85.94 138 ALA A CA 1
ATOM 1154 C C . ALA A 1 138 ? 10.691 -6.082 -10.631 1.00 85.94 138 ALA A C 1
ATOM 1156 O O . ALA A 1 138 ? 9.782 -5.596 -9.946 1.00 85.94 138 ALA A O 1
ATOM 1157 N N . LYS A 1 139 ? 10.559 -7.279 -11.225 1.00 92.00 139 LYS A N 1
ATOM 1158 C CA . LYS A 1 139 ? 9.348 -8.118 -11.140 1.00 92.00 139 LYS A CA 1
ATOM 1159 C C . LYS A 1 139 ? 9.019 -8.508 -9.703 1.00 92.00 139 LYS A C 1
ATOM 1161 O O . LYS A 1 139 ? 7.852 -8.493 -9.308 1.00 92.00 139 LYS A O 1
ATOM 1166 N N . LYS A 1 140 ? 10.027 -8.850 -8.897 1.00 93.12 140 LYS A N 1
ATOM 1167 C CA . LYS A 1 140 ? 9.839 -9.185 -7.479 1.00 93.12 140 LYS A CA 1
ATOM 1168 C C . LYS A 1 140 ? 9.290 -8.000 -6.685 1.00 93.12 140 LYS A C 1
ATOM 1170 O O . LYS A 1 140 ? 8.416 -8.195 -5.839 1.00 93.12 140 LYS A O 1
ATOM 1175 N N . GLU A 1 141 ? 9.786 -6.793 -6.936 1.00 92.19 141 GLU A N 1
ATOM 1176 C CA . GLU A 1 141 ? 9.293 -5.588 -6.265 1.00 92.19 141 GLU A CA 1
ATOM 1177 C C . GLU A 1 141 ? 7.879 -5.210 -6.724 1.00 92.19 141 GLU A C 1
ATOM 1179 O O . GLU A 1 141 ? 7.038 -4.906 -5.877 1.00 92.19 141 GLU A O 1
ATOM 1184 N N . LEU A 1 142 ? 7.576 -5.322 -8.024 1.00 95.50 142 LEU A N 1
ATOM 1185 C CA . LEU A 1 142 ? 6.215 -5.145 -8.541 1.00 95.50 142 LEU A CA 1
ATOM 1186 C C . LEU A 1 142 ? 5.239 -6.148 -7.903 1.00 95.50 142 LEU A C 1
ATOM 1188 O O . LEU A 1 142 ? 4.176 -5.754 -7.421 1.00 95.50 142 LEU A O 1
ATOM 1192 N N . ARG A 1 143 ? 5.624 -7.429 -7.815 1.00 96.19 143 ARG A N 1
ATOM 1193 C CA . ARG A 1 143 ? 4.812 -8.474 -7.172 1.00 96.19 143 ARG A CA 1
ATOM 1194 C C . ARG A 1 143 ? 4.540 -8.162 -5.700 1.00 96.19 143 ARG A C 1
ATOM 1196 O O . ARG A 1 143 ? 3.420 -8.362 -5.240 1.00 96.19 143 ARG A O 1
ATOM 1203 N N . ALA A 1 144 ? 5.516 -7.614 -4.974 1.00 95.62 144 ALA A N 1
ATOM 1204 C CA . ALA A 1 144 ? 5.311 -7.199 -3.588 1.00 95.62 144 ALA A CA 1
ATOM 1205 C C . ALA A 1 144 ? 4.238 -6.100 -3.460 1.00 95.62 144 ALA A C 1
ATOM 1207 O O . ALA A 1 144 ? 3.419 -6.161 -2.545 1.00 95.62 144 ALA A O 1
ATOM 1208 N N . ILE A 1 145 ? 4.202 -5.130 -4.382 1.00 95.88 145 ILE A N 1
ATOM 1209 C CA . ILE A 1 145 ? 3.151 -4.099 -4.404 1.00 95.88 145 ILE A CA 1
ATOM 1210 C C . ILE A 1 145 ? 1.785 -4.742 -4.685 1.00 95.88 145 ILE A C 1
ATOM 1212 O O . ILE A 1 145 ? 0.836 -4.508 -3.936 1.00 95.88 145 ILE A O 1
ATOM 1216 N N . VAL A 1 146 ? 1.694 -5.596 -5.712 1.00 95.88 146 VAL A N 1
ATOM 1217 C CA . VAL A 1 146 ? 0.449 -6.288 -6.098 1.00 95.88 146 VAL A CA 1
ATOM 1218 C C . VAL A 1 146 ? -0.118 -7.110 -4.937 1.00 95.88 146 VAL A C 1
ATOM 1220 O O . VAL A 1 146 ? -1.298 -6.983 -4.600 1.00 95.88 146 VAL A O 1
ATOM 1223 N N . GLU A 1 147 ? 0.718 -7.919 -4.285 1.00 95.81 147 GLU A N 1
ATOM 1224 C CA . GLU A 1 147 ? 0.309 -8.760 -3.158 1.00 95.81 147 GLU A CA 1
ATOM 1225 C C . GLU A 1 147 ? -0.227 -7.942 -1.977 1.00 95.81 147 GLU A C 1
ATOM 1227 O O . GLU A 1 147 ? -1.202 -8.345 -1.335 1.00 95.81 147 GLU A O 1
ATOM 1232 N N . GLU A 1 148 ? 0.392 -6.802 -1.668 1.00 96.00 148 GLU A N 1
ATOM 1233 C CA . GLU A 1 148 ? -0.039 -5.952 -0.557 1.00 96.00 148 GLU A CA 1
ATOM 1234 C C . GLU A 1 148 ? -1.330 -5.187 -0.876 1.00 96.00 148 GLU A C 1
ATOM 1236 O O . GLU A 1 148 ? -2.203 -5.103 -0.010 1.00 96.00 148 GLU A O 1
ATOM 1241 N N . VAL A 1 149 ? -1.531 -4.732 -2.120 1.00 95.31 149 VAL A N 1
ATOM 1242 C CA . VAL A 1 149 ? -2.822 -4.160 -2.553 1.00 95.31 149 VAL A CA 1
ATOM 1243 C C . VAL A 1 149 ? -3.942 -5.204 -2.453 1.00 95.31 149 VAL A C 1
ATOM 1245 O O . VAL A 1 149 ? -5.021 -4.909 -1.940 1.00 95.31 149 VAL A O 1
ATOM 1248 N N . GLN A 1 150 ? -3.686 -6.452 -2.857 1.00 94.44 150 GLN A N 1
ATOM 1249 C CA . GLN A 1 150 ? -4.665 -7.540 -2.739 1.00 94.44 150 GLN A CA 1
ATOM 1250 C C . GLN A 1 150 ? -4.940 -7.947 -1.280 1.00 94.44 150 GLN A C 1
ATOM 1252 O O . GLN A 1 150 ? -6.060 -8.330 -0.930 1.00 94.44 150 GLN A O 1
ATOM 1257 N N . LYS A 1 151 ? -3.939 -7.893 -0.391 1.00 94.50 151 LYS A N 1
ATOM 1258 C CA . LYS A 1 151 ? -4.161 -8.069 1.057 1.00 94.50 151 LYS A CA 1
ATOM 1259 C C . LYS A 1 151 ? -5.036 -6.950 1.606 1.00 94.50 151 LYS A C 1
ATOM 1261 O O . LYS A 1 151 ? -5.989 -7.249 2.325 1.00 94.50 151 LYS A O 1
ATOM 1266 N N . LEU A 1 152 ? -4.750 -5.702 1.235 1.00 94.44 152 LEU A N 1
ATOM 1267 C CA . LEU A 1 152 ? -5.544 -4.548 1.635 1.00 94.44 152 LEU A CA 1
ATOM 1268 C C . LEU A 1 152 ? -7.009 -4.711 1.209 1.00 94.44 152 LEU A C 1
ATOM 1270 O O . LEU A 1 152 ? -7.882 -4.615 2.066 1.00 94.44 152 LEU A O 1
ATOM 1274 N N . ASP A 1 153 ? -7.279 -5.056 -0.053 1.00 94.25 153 ASP A N 1
ATOM 1275 C CA . ASP A 1 153 ? -8.636 -5.345 -0.546 1.00 94.25 153 ASP A CA 1
ATOM 1276 C C . ASP A 1 153 ? -9.357 -6.396 0.308 1.00 94.25 153 ASP A C 1
ATOM 1278 O O . ASP A 1 153 ? -10.446 -6.132 0.815 1.00 94.25 153 ASP A O 1
ATOM 1282 N N . ARG A 1 154 ? -8.722 -7.544 0.577 1.00 94.19 154 ARG A N 1
ATOM 1283 C CA . ARG A 1 154 ? -9.322 -8.588 1.427 1.00 94.19 154 ARG A CA 1
ATOM 1284 C C . ARG A 1 154 ? -9.664 -8.095 2.831 1.00 94.19 154 ARG A C 1
ATOM 1286 O O . ARG A 1 154 ? -10.708 -8.464 3.363 1.00 94.19 154 ARG A O 1
ATOM 1293 N N . HIS A 1 155 ? -8.802 -7.286 3.443 1.00 94.31 155 HIS A N 1
ATOM 1294 C CA . HIS A 1 155 ? -9.052 -6.755 4.783 1.00 94.31 155 HIS A CA 1
ATOM 1295 C C . HIS A 1 155 ? -10.149 -5.684 4.796 1.00 94.31 155 HIS A C 1
ATOM 1297 O O . HIS A 1 155 ? -10.933 -5.636 5.743 1.00 94.31 155 HIS A O 1
ATOM 1303 N N . VAL A 1 156 ? -10.245 -4.863 3.746 1.00 92.94 156 VAL A N 1
ATOM 1304 C CA . VAL A 1 156 ? -11.331 -3.884 3.604 1.00 92.94 156 VAL A CA 1
ATOM 1305 C C . VAL A 1 156 ? -12.664 -4.592 3.343 1.00 92.94 156 VAL A C 1
ATOM 1307 O O . VAL A 1 156 ? -13.660 -4.187 3.934 1.00 92.94 156 VAL A O 1
ATOM 1310 N N . ARG A 1 157 ? -12.690 -5.681 2.557 1.00 92.19 157 ARG A N 1
ATOM 1311 C CA . ARG A 1 157 ? -13.892 -6.523 2.380 1.00 92.19 157 ARG A CA 1
ATOM 1312 C C . ARG A 1 157 ? -14.365 -7.119 3.698 1.00 92.19 157 ARG A C 1
ATOM 1314 O O . ARG A 1 157 ? -15.521 -6.949 4.057 1.00 92.19 157 ARG A O 1
ATOM 1321 N N . ASP A 1 158 ? -13.456 -7.725 4.463 1.00 92.00 158 ASP A N 1
ATOM 1322 C CA . ASP A 1 158 ? -13.789 -8.290 5.779 1.00 92.00 158 ASP A CA 1
ATOM 1323 C C . ASP A 1 158 ? -14.355 -7.231 6.743 1.00 92.00 158 ASP A C 1
ATOM 1325 O O . ASP A 1 158 ? -15.272 -7.514 7.517 1.00 92.00 158 ASP A O 1
ATOM 1329 N N . ALA A 1 159 ? -13.826 -6.005 6.693 1.00 91.06 159 ALA A N 1
ATOM 1330 C CA . ALA A 1 159 ? -14.339 -4.892 7.482 1.00 91.06 159 ALA A CA 1
ATOM 1331 C C . ALA A 1 159 ? -15.730 -4.424 7.013 1.00 91.06 159 ALA A C 1
ATOM 1333 O O . ALA A 1 159 ? -16.574 -4.127 7.859 1.00 91.06 159 ALA A O 1
ATOM 1334 N N . ASP A 1 160 ? -15.974 -4.376 5.700 1.00 90.69 160 ASP A N 1
ATOM 1335 C CA . ASP A 1 160 ? -17.262 -3.999 5.098 1.00 90.69 160 ASP A CA 1
ATOM 1336 C C . ASP A 1 160 ? -18.356 -5.021 5.438 1.00 90.69 160 ASP A C 1
ATOM 1338 O O . ASP A 1 160 ? -19.399 -4.650 5.981 1.00 90.69 160 ASP A O 1
ATOM 1342 N N . ASP A 1 161 ? -18.069 -6.314 5.250 1.00 90.00 161 ASP A N 1
ATOM 1343 C CA . ASP A 1 161 ? -18.979 -7.430 5.546 1.00 90.00 161 ASP A CA 1
ATOM 1344 C C . ASP A 1 161 ? -19.433 -7.420 7.015 1.00 90.00 161 ASP A C 1
ATOM 1346 O O . ASP A 1 161 ? -20.584 -7.720 7.345 1.00 90.00 161 ASP A O 1
ATOM 1350 N N . LYS A 1 162 ? -18.527 -7.034 7.921 1.00 89.44 162 LYS A N 1
ATOM 1351 C CA . LYS A 1 162 ? -18.785 -6.939 9.366 1.00 89.44 162 LYS A CA 1
ATOM 1352 C C . LYS A 1 162 ? -19.257 -5.555 9.818 1.00 89.44 162 LYS A C 1
ATOM 1354 O O . LYS A 1 162 ? -19.524 -5.374 11.008 1.00 89.44 162 LYS A O 1
ATOM 1359 N N . ARG A 1 163 ? -19.401 -4.600 8.891 1.00 87.12 163 ARG A N 1
ATOM 1360 C CA . ARG A 1 163 ? -19.835 -3.209 9.122 1.00 87.12 163 ARG A CA 1
ATOM 1361 C C . ARG A 1 163 ? -18.958 -2.440 10.119 1.00 87.12 163 ARG A C 1
ATOM 1363 O O . ARG A 1 163 ? -19.457 -1.634 10.906 1.00 87.12 163 ARG A O 1
ATOM 1370 N N . TYR A 1 164 ? -17.652 -2.681 10.092 1.00 88.44 164 TYR A N 1
ATOM 1371 C CA . TYR A 1 164 ? -16.670 -1.964 10.908 1.00 88.44 164 TYR A CA 1
ATOM 1372 C C . TYR A 1 164 ? -16.336 -0.589 10.319 1.00 88.44 164 TYR A C 1
ATOM 1374 O O . TYR A 1 164 ? -16.469 -0.372 9.119 1.00 88.44 164 TYR A O 1
ATOM 1382 N N . ALA A 1 165 ? -15.899 0.356 11.159 1.00 79.69 165 ALA A N 1
ATOM 1383 C CA . ALA A 1 165 ? -15.397 1.695 10.781 1.00 79.69 165 ALA A CA 1
ATOM 1384 C C . ALA A 1 165 ? -16.289 2.618 9.904 1.00 79.69 165 ALA A C 1
ATOM 1386 O O . ALA A 1 165 ? -15.887 3.759 9.639 1.00 79.69 165 ALA A O 1
ATOM 1387 N N . GLY A 1 166 ? -17.491 2.199 9.494 1.00 83.75 166 GLY A N 1
ATOM 1388 C CA . GLY A 1 166 ? -18.489 3.029 8.808 1.00 83.75 166 GLY A CA 1
ATOM 1389 C C . GLY A 1 166 ? -17.949 3.734 7.557 1.00 83.75 166 GLY A C 1
ATOM 1390 O O . GLY A 1 166 ? -17.394 3.104 6.661 1.00 83.75 166 GLY A O 1
ATOM 1391 N N . GLU A 1 167 ? -18.076 5.065 7.503 1.00 85.06 167 GLU A N 1
ATOM 1392 C CA . GLU A 1 167 ? -17.677 5.896 6.350 1.00 85.06 167 GLU A CA 1
ATOM 1393 C C . GLU A 1 167 ? -16.213 5.719 5.910 1.00 85.06 167 GLU A C 1
ATOM 1395 O O . GLU A 1 167 ? -15.895 5.919 4.737 1.00 85.06 167 GLU A O 1
ATOM 1400 N N . LYS A 1 168 ? -15.312 5.313 6.814 1.00 86.12 168 LYS A N 1
ATOM 1401 C CA . LYS A 1 168 ? -13.900 5.075 6.466 1.00 86.12 168 LYS A CA 1
ATOM 1402 C C . LYS A 1 168 ? -13.749 3.916 5.482 1.00 86.12 168 LYS A C 1
ATOM 1404 O O . LYS A 1 168 ? -12.935 4.009 4.570 1.00 86.12 168 LYS A O 1
ATOM 1409 N N . ILE A 1 169 ? -14.557 2.862 5.611 1.00 87.88 169 ILE A N 1
ATOM 1410 C CA . ILE A 1 169 ? -14.529 1.732 4.673 1.00 87.88 169 ILE A CA 1
ATOM 1411 C C . ILE A 1 169 ? -14.978 2.171 3.279 1.00 87.88 169 ILE A C 1
ATOM 1413 O O . ILE A 1 169 ? -14.359 1.784 2.292 1.00 87.88 169 ILE A O 1
ATOM 1417 N N . LEU A 1 170 ? -15.966 3.066 3.177 1.00 86.44 170 LEU A N 1
ATOM 1418 C CA . LEU A 1 170 ? -16.385 3.627 1.886 1.00 86.44 170 LEU A CA 1
ATOM 1419 C C . LEU A 1 170 ? -15.251 4.407 1.204 1.00 86.44 170 LEU A C 1
ATOM 1421 O O . LEU A 1 170 ? -15.049 4.278 -0.004 1.00 86.44 170 LEU A O 1
ATOM 1425 N N . GLN A 1 171 ? -14.474 5.175 1.971 1.00 88.00 171 GLN A N 1
ATOM 1426 C CA . GLN A 1 171 ? -13.299 5.883 1.450 1.00 88.00 171 GLN A CA 1
ATOM 1427 C C . GLN A 1 171 ? -12.215 4.911 0.965 1.00 88.00 171 GLN A C 1
ATOM 1429 O O . GLN A 1 171 ? -11.631 5.127 -0.098 1.00 88.00 171 GLN A O 1
ATOM 1434 N N . LEU A 1 172 ? -11.978 3.824 1.706 1.00 90.25 172 LEU A N 1
ATOM 1435 C CA . LEU A 1 172 ? -11.028 2.777 1.325 1.00 90.25 172 LEU A CA 1
ATOM 1436 C C . LEU A 1 172 ? -11.454 2.044 0.051 1.00 90.25 172 LEU A C 1
ATOM 1438 O O . LEU A 1 172 ? -10.627 1.848 -0.837 1.00 90.25 172 LEU A O 1
ATOM 1442 N N . LYS A 1 173 ? -12.743 1.715 -0.088 1.00 89.69 173 LYS A N 1
ATOM 1443 C CA . LYS A 1 173 ? -13.310 1.134 -1.316 1.00 89.69 173 LYS A CA 1
ATOM 1444 C C . LYS A 1 173 ? -13.116 2.060 -2.514 1.00 89.69 173 LYS A C 1
ATOM 1446 O O . LYS A 1 173 ? -12.658 1.623 -3.565 1.00 89.69 173 LYS A O 1
ATOM 1451 N N . ALA A 1 174 ? -13.398 3.352 -2.344 1.00 88.62 174 ALA A N 1
ATOM 1452 C CA . ALA A 1 174 ? -13.204 4.340 -3.402 1.00 88.62 174 ALA A CA 1
ATOM 1453 C C . ALA A 1 174 ? -11.725 4.488 -3.803 1.00 88.62 174 ALA A C 1
ATOM 1455 O O . ALA A 1 174 ? -11.421 4.642 -4.984 1.00 88.62 174 ALA A O 1
ATOM 1456 N N . MET A 1 175 ? -10.800 4.431 -2.841 1.00 91.06 175 MET A N 1
ATOM 1457 C CA . MET A 1 175 ? -9.360 4.402 -3.113 1.00 91.06 175 MET A CA 1
ATOM 1458 C C . MET A 1 175 ? -8.962 3.141 -3.889 1.00 91.06 175 MET A C 1
ATOM 1460 O O . MET A 1 175 ? -8.291 3.255 -4.911 1.00 91.06 175 MET A O 1
ATOM 1464 N N . LEU A 1 176 ? -9.389 1.959 -3.437 1.00 92.19 176 LEU A N 1
ATOM 1465 C CA . LEU A 1 176 ? -9.108 0.686 -4.107 1.00 92.19 176 LEU A CA 1
ATOM 1466 C C . LEU A 1 176 ? -9.631 0.682 -5.548 1.00 92.19 176 LEU A C 1
ATOM 1468 O O . LEU A 1 176 ? -8.913 0.268 -6.452 1.00 92.19 176 LEU A O 1
ATOM 1472 N N . GLY A 1 177 ? -10.819 1.242 -5.790 1.00 90.88 177 GLY A N 1
ATOM 1473 C CA . GLY A 1 177 ? -11.365 1.376 -7.142 1.00 90.88 177 GLY A CA 1
ATOM 1474 C C . GLY A 1 177 ? -10.531 2.265 -8.063 1.00 90.88 177 GLY A C 1
ATOM 1475 O O . GLY A 1 177 ? -10.438 1.993 -9.254 1.00 90.88 177 GLY A O 1
ATOM 1476 N N . LYS A 1 178 ? -9.859 3.289 -7.528 1.00 90.69 178 LYS A N 1
ATOM 1477 C CA . LYS A 1 178 ? -8.924 4.117 -8.310 1.00 90.69 178 LYS A CA 1
ATOM 1478 C C . LYS A 1 178 ? -7.614 3.394 -8.630 1.00 90.69 178 LYS A C 1
ATOM 1480 O O . LYS A 1 178 ? -6.977 3.725 -9.624 1.00 90.69 178 LYS A O 1
ATOM 1485 N N . LEU A 1 179 ? -7.206 2.436 -7.795 1.00 92.56 179 LEU A N 1
ATOM 1486 C CA . LEU A 1 179 ? -6.000 1.631 -8.013 1.00 92.56 179 LEU A CA 1
ATOM 1487 C C . LEU A 1 179 ? -6.227 0.462 -8.972 1.00 92.56 179 LEU A C 1
ATOM 1489 O O . LEU A 1 179 ? -5.255 -0.060 -9.510 1.00 92.56 179 LEU A O 1
ATOM 1493 N N . ASP A 1 180 ? -7.481 0.071 -9.200 1.00 93.19 180 ASP A N 1
ATOM 1494 C CA . ASP A 1 180 ? -7.853 -1.121 -9.965 1.00 93.19 180 ASP A CA 1
ATOM 1495 C C . ASP A 1 180 ? -7.202 -1.162 -11.351 1.00 93.19 180 ASP A C 1
ATOM 1497 O O . ASP A 1 180 ? -6.525 -2.128 -11.687 1.00 93.19 180 ASP A O 1
ATOM 1501 N N . GLY A 1 181 ? -7.286 -0.061 -12.105 1.00 92.69 181 GLY A N 1
ATOM 1502 C CA . GLY A 1 181 ? -6.682 0.026 -13.437 1.00 92.69 181 GLY A CA 1
ATOM 1503 C C . GLY A 1 181 ? -5.155 -0.114 -13.434 1.00 92.69 181 GLY A C 1
ATOM 1504 O O . GLY A 1 181 ? -4.600 -0.762 -14.316 1.00 92.69 181 GLY A O 1
ATOM 1505 N N . ALA A 1 182 ? -4.466 0.438 -12.430 1.00 94.31 182 ALA A N 1
ATOM 1506 C CA . ALA A 1 182 ? -3.017 0.266 -12.301 1.00 94.31 182 ALA A CA 1
ATOM 1507 C C . ALA A 1 182 ? -2.660 -1.175 -11.923 1.00 94.31 182 ALA A C 1
ATOM 1509 O O . ALA A 1 182 ? -1.716 -1.750 -12.464 1.00 94.31 182 ALA A O 1
ATOM 1510 N N . LEU A 1 183 ? -3.440 -1.778 -11.021 1.00 95.31 183 LEU A N 1
ATOM 1511 C CA . LEU A 1 183 ? -3.245 -3.163 -10.618 1.00 95.31 183 LEU A CA 1
ATOM 1512 C C . LEU A 1 183 ? -3.488 -4.132 -11.782 1.00 95.31 183 LEU A C 1
ATOM 1514 O O . LEU A 1 183 ? -2.743 -5.097 -11.918 1.00 95.31 183 LEU A O 1
ATOM 1518 N N . ALA A 1 184 ? -4.478 -3.859 -12.636 1.00 95.81 184 ALA A N 1
ATOM 1519 C CA . ALA A 1 184 ? -4.751 -4.638 -13.840 1.00 95.81 184 ALA A CA 1
ATOM 1520 C C . ALA A 1 184 ? -3.519 -4.724 -14.749 1.00 95.81 184 ALA A C 1
ATOM 1522 O O . ALA A 1 184 ? -3.113 -5.820 -15.130 1.00 95.81 184 ALA A O 1
ATOM 1523 N N . ILE A 1 185 ? -2.886 -3.577 -15.013 1.00 95.75 185 ILE A N 1
ATOM 1524 C CA . ILE A 1 185 ? -1.667 -3.477 -15.828 1.00 95.75 185 ILE A CA 1
ATOM 1525 C C . ILE A 1 185 ? -0.510 -4.239 -15.171 1.00 95.75 185 ILE A C 1
ATOM 1527 O O . ILE A 1 185 ? 0.219 -4.965 -15.843 1.00 95.75 185 ILE A O 1
ATOM 1531 N N . ALA A 1 186 ? -0.344 -4.105 -13.853 1.00 95.69 186 ALA A N 1
ATOM 1532 C CA . ALA A 1 186 ? 0.695 -4.823 -13.120 1.00 95.69 186 ALA A CA 1
ATOM 1533 C C . ALA A 1 186 ? 0.515 -6.347 -13.187 1.00 95.69 186 ALA A C 1
ATOM 1535 O O . ALA A 1 186 ? 1.483 -7.067 -13.425 1.00 95.69 186 ALA A O 1
ATOM 1536 N N . CYS A 1 187 ? -0.713 -6.836 -12.993 1.00 95.19 187 CYS A N 1
ATOM 1537 C CA . CYS A 1 187 ? -1.034 -8.257 -13.106 1.00 95.19 187 CYS A CA 1
ATOM 1538 C C . CYS A 1 187 ? -0.792 -8.770 -14.530 1.00 95.19 187 CYS A C 1
ATOM 1540 O O . CYS A 1 187 ? -0.137 -9.796 -14.691 1.00 95.19 187 CYS A O 1
ATOM 1542 N N . GLU A 1 188 ? -1.248 -8.037 -15.552 1.00 95.25 188 GLU A N 1
ATOM 1543 C CA . GLU A 1 188 ? -1.007 -8.377 -16.959 1.00 95.25 188 GLU A CA 1
ATOM 1544 C C . GLU A 1 188 ? 0.493 -8.514 -17.248 1.00 95.25 188 GLU A C 1
ATOM 1546 O O . GLU A 1 188 ? 0.922 -9.523 -17.808 1.00 95.25 188 GLU A O 1
ATOM 1551 N N . TYR A 1 189 ? 1.304 -7.554 -16.787 1.00 93.00 189 TYR A N 1
ATOM 1552 C CA . TYR A 1 189 ? 2.757 -7.599 -16.948 1.00 93.00 189 TYR A CA 1
ATOM 1553 C C . TYR A 1 189 ? 3.393 -8.821 -16.268 1.00 93.00 189 TYR A C 1
ATOM 1555 O O . TYR A 1 189 ? 4.278 -9.469 -16.826 1.00 93.00 189 TYR A O 1
ATOM 1563 N N . LEU A 1 190 ? 2.950 -9.146 -15.050 1.00 94.06 190 LEU A N 1
ATOM 1564 C CA . LEU A 1 190 ? 3.451 -10.296 -14.294 1.00 94.06 190 LEU A CA 1
ATOM 1565 C C . LEU A 1 190 ? 2.953 -11.646 -14.840 1.00 94.06 190 LEU A C 1
ATOM 1567 O O . LEU A 1 190 ? 3.457 -12.683 -14.403 1.00 94.06 190 LEU A O 1
ATOM 1571 N N . GLY A 1 191 ? 2.002 -11.647 -15.782 1.00 92.94 191 GLY A N 1
ATOM 1572 C CA . GLY A 1 191 ? 1.328 -12.853 -16.268 1.00 92.94 191 GLY A CA 1
ATOM 1573 C C . GLY A 1 191 ? 0.326 -13.439 -15.266 1.00 92.94 191 GLY A C 1
ATOM 1574 O O . GLY A 1 191 ? -0.019 -14.617 -15.363 1.00 92.94 191 GLY A O 1
ATOM 1575 N N . ASP A 1 192 ? -0.122 -12.634 -14.303 1.00 93.50 192 ASP A N 1
ATOM 1576 C CA . ASP A 1 192 ? -1.053 -13.019 -13.246 1.00 93.50 192 ASP A CA 1
ATOM 1577 C C . ASP A 1 192 ? -2.499 -12.639 -13.612 1.00 93.50 192 ASP A C 1
ATOM 1579 O O . ASP A 1 192 ? -2.770 -11.646 -14.290 1.00 93.50 192 ASP A O 1
ATOM 1583 N N . GLU A 1 193 ? -3.471 -13.406 -13.114 1.00 92.38 193 GLU A N 1
ATOM 1584 C CA . GLU A 1 193 ? -4.890 -13.071 -13.273 1.00 92.38 193 GLU A CA 1
ATOM 1585 C C . GLU A 1 193 ? -5.255 -11.841 -12.423 1.00 92.38 193 GLU A C 1
ATOM 1587 O O . GLU A 1 193 ? -5.123 -11.842 -11.192 1.00 92.38 193 GLU A O 1
ATOM 1592 N N . HIS A 1 194 ? -5.766 -10.788 -13.064 1.00 92.50 194 HIS A N 1
ATOM 1593 C CA . HIS A 1 194 ? -6.290 -9.627 -12.354 1.00 92.50 194 HIS A CA 1
ATOM 1594 C C . HIS A 1 194 ? -7.659 -9.925 -11.727 1.00 92.50 194 HIS A C 1
ATOM 1596 O O . HIS A 1 194 ? -8.628 -10.249 -12.411 1.00 92.50 194 HIS A O 1
ATOM 1602 N N . LYS A 1 195 ? -7.746 -9.743 -10.405 1.00 89.50 195 LYS A N 1
ATOM 1603 C CA . LYS A 1 195 ? -9.002 -9.743 -9.646 1.00 89.50 195 LYS A CA 1
ATOM 1604 C C . LYS A 1 195 ? -9.430 -8.301 -9.346 1.00 89.50 195 LYS A C 1
ATOM 1606 O O . LYS A 1 195 ? -8.665 -7.614 -8.666 1.00 89.50 195 LYS A O 1
ATOM 1611 N N . PRO A 1 196 ? -10.623 -7.860 -9.786 1.00 88.06 196 PRO A N 1
ATOM 1612 C CA . PRO A 1 196 ? -11.092 -6.498 -9.548 1.00 88.06 196 PRO A CA 1
ATOM 1613 C C . PRO A 1 196 ? -11.182 -6.141 -8.059 1.00 88.06 196 PRO A C 1
ATOM 1615 O O . PRO A 1 196 ? -11.731 -6.904 -7.251 1.00 88.06 196 PRO A O 1
ATOM 1618 N N . LEU A 1 197 ? -10.681 -4.958 -7.710 1.00 85.12 197 LEU A N 1
ATOM 1619 C CA . LEU A 1 197 ? -10.567 -4.438 -6.349 1.00 85.12 197 LEU A CA 1
ATOM 1620 C C . LEU A 1 197 ? -11.848 -3.790 -5.828 1.00 85.12 197 LEU A C 1
ATOM 1622 O O . LEU A 1 197 ? -12.038 -3.756 -4.621 1.00 85.12 197 LEU A O 1
ATOM 1626 N N . ALA A 1 198 ? -12.720 -3.256 -6.689 1.00 65.75 198 ALA A N 1
ATOM 1627 C CA . ALA A 1 198 ? -13.868 -2.448 -6.246 1.00 65.75 198 ALA A CA 1
ATOM 1628 C C . ALA A 1 198 ? -15.206 -2.773 -6.924 1.00 65.75 198 ALA A C 1
ATOM 1630 O O . ALA A 1 198 ? -16.196 -2.096 -6.652 1.00 65.75 198 ALA A O 1
ATOM 1631 N N . ASN A 1 199 ? -15.280 -3.837 -7.731 1.00 61.25 199 ASN A N 1
ATOM 1632 C CA . ASN A 1 199 ? -16.548 -4.332 -8.284 1.00 61.25 199 ASN A CA 1
ATOM 1633 C C . ASN A 1 199 ? -17.322 -5.124 -7.224 1.00 61.25 199 ASN A C 1
ATOM 1635 O O . ASN A 1 199 ? -17.506 -6.336 -7.328 1.00 61.25 199 ASN A O 1
ATOM 1639 N N . TRP A 1 200 ? -17.699 -4.444 -6.144 1.00 65.50 200 TRP A N 1
ATOM 1640 C CA . TRP A 1 200 ? -18.503 -5.001 -5.061 1.00 65.50 200 TRP A CA 1
ATOM 1641 C C . TRP A 1 200 ? -19.934 -4.543 -5.316 1.00 65.50 200 TRP A C 1
ATOM 1643 O O . TRP A 1 200 ? -20.500 -3.763 -4.547 1.00 65.50 200 TRP A O 1
ATOM 1653 N N . ASP A 1 201 ? -20.487 -4.941 -6.461 1.00 52.97 201 ASP A N 1
ATOM 1654 C CA . ASP A 1 201 ? -21.876 -4.638 -6.766 1.00 52.97 201 ASP A CA 1
ATOM 1655 C C . ASP A 1 201 ? -22.786 -5.450 -5.842 1.00 52.97 201 ASP A C 1
ATOM 1657 O O . ASP A 1 201 ? -23.059 -6.634 -6.033 1.00 52.97 201 ASP A O 1
ATOM 1661 N N . THR A 1 202 ? -23.177 -4.774 -4.761 1.00 46.47 202 THR A N 1
ATOM 1662 C CA . THR A 1 202 ? -24.576 -4.500 -4.415 1.00 46.47 202 THR A CA 1
ATOM 1663 C C . THR A 1 202 ? -25.566 -5.613 -4.758 1.00 46.47 202 THR A C 1
ATOM 1665 O O . THR A 1 202 ? -26.526 -5.421 -5.494 1.00 46.47 202 THR A O 1
ATOM 1668 N N . THR A 1 203 ? -25.409 -6.774 -4.124 1.00 37.91 203 THR A N 1
ATOM 1669 C CA . THR A 1 203 ? -26.538 -7.696 -3.932 1.00 37.91 203 THR A CA 1
ATOM 1670 C C . THR A 1 203 ? -27.107 -7.516 -2.528 1.00 37.91 203 THR A C 1
ATOM 1672 O O . THR A 1 203 ? -27.056 -8.414 -1.708 1.00 37.91 203 THR A O 1
ATOM 1675 N N . ASP A 1 204 ? -27.614 -6.317 -2.251 1.00 40.31 204 ASP A N 1
ATOM 1676 C CA . ASP A 1 204 ? -28.581 -6.065 -1.174 1.00 40.31 204 ASP A CA 1
ATOM 1677 C C . ASP A 1 204 ? -29.599 -5.038 -1.698 1.00 40.31 204 ASP A C 1
ATOM 1679 O O . ASP A 1 204 ? -29.754 -3.921 -1.205 1.00 40.31 204 ASP A O 1
ATOM 1683 N N . GLN A 1 205 ? -30.272 -5.412 -2.785 1.00 33.19 205 GLN A N 1
ATOM 1684 C CA . GLN A 1 205 ? -31.583 -4.878 -3.136 1.00 33.19 205 GLN A CA 1
ATOM 1685 C C . GLN A 1 205 ? -32.486 -6.042 -3.549 1.00 33.19 205 GLN A C 1
ATOM 1687 O O . GLN A 1 205 ? -32.636 -6.323 -4.736 1.00 33.19 205 GLN A O 1
ATOM 1692 N N . GLN A 1 206 ? -33.051 -6.731 -2.552 1.00 33.22 206 GLN A N 1
ATOM 1693 C CA . GLN A 1 206 ? -34.502 -6.886 -2.352 1.00 33.22 206 GLN A CA 1
ATOM 1694 C C . GLN A 1 206 ? -34.806 -7.678 -1.078 1.00 33.22 206 GLN A C 1
ATOM 1696 O O . GLN A 1 206 ? -34.250 -8.784 -0.916 1.00 33.22 206 GLN A O 1
#

Foldseek 3Di:
DPDPDPPPPVPPPPPLVVVLLVLLLLLLLLLLLLLVLLLVLCVVQNDPVVSVVSCVVCVVPNVCLCPPPPNVDDSSVSSSVSSVPDDPVVSLVSLQDLVCLVSLLVSLVSLLVQLVVQVVVVVVPPDDPDDQGSNNVSLVSNVSSLVSLVSNLVSLVVCVVSVHPPVSSVSSLVSLQSCLVSSCSSCVSNVHDRDGRRPPDDPPDD